Protein AF-A0A562IX13-F1 (afdb_monomer)

Nearest PDB structures (foldseek):
  4z06-assembly2_B  TM=5.145E-01  e=2.008E+00  Caldicellulosiruptor bescii DSM 6725
  8jaz-assembly2_B  TM=4.341E-01  e=2.008E+00  Azotobacter chroococcum NCIMB 8003
  8tne-assembly2_B  TM=2.422E-01  e=1.912E+00  Butyrivibrio proteoclasticus
  8hui-assembly1_B  TM=2.401E-01  e=2.445E+00  Streptomyces peucetius subsp. caesius ATCC 27952
  7xz9-assembly2_B  TM=2.103E-01  e=2.977E+00  Flavobacteriaceae bacterium SA-0082

InterPro domains:
  IPR011050 Pectin lyase fold/virulence factor [SSF51126] (61-221)

Secondary structure (DSSP, 8-state):
--HHHHHHHSS-SS---SEE--EEE-SHHHHHTTTTSEE-S-EEEESSEEEEEEEEES--EEEEESEEEEEEEEEE-TT-TT-SEEEEE-TT-EEEEES-EEESBSEEEEE-SSEEEEES-EE--B-S--TT----EEEEE-SSEEEEES-EEEETT-SSEEEEE--SSS--S-EEEES-EEEEEEEEEEEE-BTTB---SEE-TT-EEEEEEEEEEEEEE--S-GGG----S-EEETTSS-EE---TT---

Radius of gyration: 17.15 Å; Cα contacts (8 Å, |Δi|>4): 853; chains: 1; bounding box: 43×40×45 Å

pLDDT: mean 91.05, std 9.1, range [57.75, 98.88]

Structure (mmCIF, N/CA/C/O backbone):
data_AF-A0A562IX13-F1
#
_entry.id   AF-A0A562IX13-F1
#
loop_
_atom_site.group_PDB
_atom_site.id
_atom_site.type_symbol
_atom_site.label_atom_id
_atom_site.label_alt_id
_atom_site.label_comp_id
_atom_site.label_asym_id
_atom_site.label_entity_id
_atom_site.label_seq_id
_atom_site.pdbx_PDB_ins_code
_atom_site.Cartn_x
_atom_site.Cartn_y
_atom_site.Cartn_z
_atom_site.occupancy
_atom_site.B_iso_or_equiv
_atom_site.auth_seq_id
_atom_site.auth_comp_id
_atom_site.auth_asym_id
_atom_site.auth_atom_id
_atom_site.pdbx_PDB_model_num
ATOM 1 N N . MET A 1 1 ? -0.321 -21.816 -5.194 1.00 68.50 1 MET A N 1
ATOM 2 C CA . MET A 1 1 ? 0.518 -22.069 -4.003 1.00 68.50 1 MET A CA 1
ATOM 3 C C . MET A 1 1 ? 0.990 -20.769 -3.339 1.00 68.50 1 MET A C 1
ATOM 5 O O . MET A 1 1 ? 0.887 -20.696 -2.126 1.00 68.50 1 MET A O 1
ATOM 9 N N . LEU A 1 2 ? 1.429 -19.730 -4.078 1.00 82.19 2 LEU A N 1
ATOM 10 C CA . LEU A 1 2 ? 1.766 -18.418 -3.483 1.00 82.19 2 LEU A CA 1
ATOM 11 C C . LEU A 1 2 ? 0.537 -17.555 -3.141 1.00 82.19 2 LEU A C 1
ATOM 13 O O . LEU A 1 2 ? 0.412 -17.127 -2.003 1.00 82.19 2 LEU A O 1
ATOM 17 N N . ARG A 1 3 ? -0.393 -17.357 -4.090 1.00 85.44 3 ARG A N 1
ATOM 18 C CA . ARG A 1 3 ? -1.657 -16.622 -3.864 1.00 85.44 3 ARG A CA 1
ATOM 19 C C . ARG A 1 3 ? -2.407 -17.110 -2.624 1.00 85.44 3 ARG A C 1
ATOM 21 O O . ARG A 1 3 ? -2.606 -16.356 -1.687 1.00 85.44 3 ARG A O 1
ATOM 28 N N . SER A 1 4 ? -2.646 -18.418 -2.576 1.00 88.56 4 SER A N 1
ATOM 29 C CA . SER A 1 4 ? -3.277 -19.113 -1.450 1.00 88.56 4 SER A CA 1
ATOM 30 C C . SER A 1 4 ? -2.585 -18.893 -0.103 1.00 88.56 4 SER A C 1
ATOM 32 O O . SER A 1 4 ? -3.226 -19.014 0.933 1.00 88.56 4 SER A O 1
ATOM 34 N N . TRP A 1 5 ? -1.274 -18.618 -0.087 1.00 92.31 5 TRP A N 1
ATOM 35 C CA . TRP A 1 5 ? -0.590 -18.272 1.156 1.00 92.31 5 TRP A CA 1
ATOM 36 C C . TRP A 1 5 ? -1.021 -16.885 1.632 1.00 92.31 5 TRP A C 1
ATOM 38 O O . TRP A 1 5 ? -1.361 -16.745 2.800 1.00 92.31 5 TRP A O 1
ATOM 48 N N . PHE A 1 6 ? -1.056 -15.887 0.744 1.00 93.62 6 PHE A N 1
ATOM 49 C CA . PHE A 1 6 ? -1.498 -14.534 1.088 1.00 93.62 6 PHE A CA 1
ATOM 50 C C . PHE A 1 6 ? -2.976 -14.498 1.476 1.00 93.62 6 PHE A C 1
ATOM 52 O O . PHE A 1 6 ? -3.284 -13.936 2.525 1.00 93.62 6 PHE A O 1
ATOM 59 N N . ASP A 1 7 ? -3.837 -15.205 0.736 1.00 89.56 7 ASP A N 1
ATOM 60 C CA . ASP A 1 7 ? -5.260 -15.375 1.074 1.00 89.56 7 ASP A CA 1
ATOM 61 C C . ASP A 1 7 ? -5.452 -15.884 2.519 1.00 89.56 7 ASP A C 1
ATOM 63 O O . ASP A 1 7 ? -6.398 -15.518 3.204 1.00 89.56 7 ASP A O 1
ATOM 67 N N . ALA A 1 8 ? -4.545 -16.744 2.998 1.00 91.75 8 ALA A N 1
ATOM 68 C CA . ALA A 1 8 ? -4.627 -17.354 4.324 1.00 91.75 8 ALA A CA 1
ATOM 69 C C . ALA A 1 8 ? -3.834 -16.617 5.422 1.00 91.75 8 ALA A C 1
ATOM 71 O O . ALA A 1 8 ? -3.937 -16.986 6.590 1.00 91.75 8 ALA A O 1
ATOM 72 N N . ASN A 1 9 ? -2.980 -15.647 5.070 1.00 94.56 9 ASN A N 1
ATOM 73 C CA . ASN A 1 9 ? -2.012 -15.034 5.998 1.00 94.56 9 ASN A CA 1
ATOM 74 C C . ASN A 1 9 ? -2.053 -13.500 6.036 1.00 94.56 9 ASN A C 1
ATOM 76 O O . ASN A 1 9 ? -1.233 -12.895 6.742 1.00 94.56 9 ASN A O 1
ATOM 80 N N . THR A 1 10 ? -2.978 -12.891 5.299 1.00 96.94 10 THR A N 1
ATOM 81 C CA . THR A 1 10 ? -3.299 -11.461 5.338 1.00 96.94 10 THR A CA 1
ATOM 82 C C . THR A 1 10 ? -4.756 -11.269 5.746 1.00 96.94 10 THR A C 1
ATOM 84 O O . THR A 1 10 ? -5.526 -12.227 5.745 1.00 96.94 10 THR A O 1
ATOM 87 N N . GLY A 1 11 ? -5.113 -10.058 6.170 1.00 97.38 11 GLY A N 1
ATOM 88 C CA . GLY A 1 11 ? -6.432 -9.804 6.742 1.00 97.38 11 GLY A CA 1
ATOM 89 C C . GLY A 1 11 ? -6.487 -10.032 8.258 1.00 97.38 11 GLY A C 1
ATOM 90 O O . GLY A 1 11 ? -5.468 -10.336 8.891 1.00 97.38 11 GLY A O 1
ATOM 91 N N . PRO A 1 12 ? -7.668 -9.854 8.873 1.00 97.12 12 PRO A N 1
ATOM 92 C CA . PRO A 1 12 ? -7.868 -10.115 10.294 1.00 97.12 12 PRO A CA 1
ATOM 93 C C . PRO A 1 12 ? -7.580 -11.573 10.652 1.00 97.12 12 PRO A C 1
ATOM 95 O O . PRO A 1 12 ? -8.035 -12.494 9.978 1.00 97.12 12 PRO A O 1
ATOM 98 N N . THR A 1 13 ? -6.860 -11.791 11.753 1.00 95.25 13 THR A N 1
ATOM 99 C CA . THR A 1 13 ? -6.543 -13.142 12.252 1.00 95.25 13 THR A CA 1
ATOM 100 C C . THR A 1 13 ? -7.578 -13.653 13.249 1.00 95.25 13 THR A C 1
ATOM 102 O O . THR A 1 13 ? -7.588 -14.830 13.614 1.00 95.25 13 THR A O 1
ATOM 105 N N . ARG A 1 14 ? -8.461 -12.762 13.704 1.00 92.12 14 ARG A N 1
ATOM 106 C CA . ARG A 1 14 ? -9.563 -13.051 14.619 1.00 92.12 14 ARG A CA 1
ATOM 107 C C . ARG A 1 14 ? -10.898 -12.851 13.921 1.00 92.12 14 ARG A C 1
ATOM 109 O O . ARG A 1 14 ? -11.027 -12.042 13.006 1.00 92.12 14 ARG A O 1
ATOM 116 N N . THR A 1 15 ? -11.915 -13.552 14.412 1.00 92.12 15 THR A N 1
ATOM 117 C CA . THR A 1 15 ? -13.286 -13.381 13.935 1.00 92.12 15 THR A CA 1
ATOM 118 C C . THR A 1 15 ? -13.726 -11.926 14.068 1.00 92.12 15 THR A C 1
ATOM 120 O O . THR A 1 15 ? -13.748 -11.366 15.166 1.00 92.12 15 THR A O 1
ATOM 123 N N . ILE A 1 16 ? -14.137 -11.343 12.946 1.00 96.25 16 ILE A N 1
ATOM 124 C CA . ILE A 1 16 ? -14.802 -10.046 12.907 1.00 96.25 16 ILE A CA 1
ATOM 125 C C . ILE A 1 16 ? -16.283 -10.239 13.240 1.00 96.25 16 ILE A C 1
ATOM 127 O O . ILE A 1 16 ? -16.951 -11.098 12.667 1.00 96.25 16 ILE A O 1
ATOM 131 N N . SER A 1 17 ? -16.811 -9.447 14.173 1.00 95.31 17 SER A N 1
ATOM 132 C CA . SER A 1 17 ? -18.220 -9.498 14.569 1.00 95.31 17 SER A CA 1
ATOM 133 C C . SER A 1 17 ? -18.795 -8.112 14.863 1.00 95.31 17 SER A C 1
ATOM 135 O O . SER A 1 17 ? -18.296 -7.348 15.693 1.00 95.31 17 SER A O 1
ATOM 137 N N . GLY A 1 18 ? -19.918 -7.811 14.215 1.00 96.25 18 GLY A N 1
ATOM 138 C CA . GLY A 1 18 ? -20.601 -6.527 14.330 1.00 96.25 18 GLY A CA 1
ATOM 139 C C . GLY A 1 18 ? -19.952 -5.410 13.511 1.00 96.25 18 GLY A C 1
ATOM 140 O O . GLY A 1 18 ? -18.874 -5.555 12.929 1.00 96.25 18 GLY A O 1
ATOM 141 N N . THR A 1 19 ? -20.645 -4.279 13.479 1.00 97.56 19 THR A N 1
ATOM 142 C CA . THR A 1 19 ? -20.286 -3.099 12.693 1.00 97.56 19 THR A CA 1
ATOM 143 C C . THR A 1 19 ? -20.027 -1.909 13.603 1.00 97.56 19 THR A C 1
ATOM 145 O O . THR A 1 19 ? -20.683 -1.754 14.633 1.00 97.56 19 THR A O 1
ATOM 148 N N . THR A 1 20 ? -19.103 -1.043 13.206 1.00 97.56 20 THR A N 1
ATOM 149 C CA . THR A 1 20 ? -18.891 0.265 13.827 1.00 97.56 20 THR A CA 1
ATOM 150 C C . THR A 1 20 ? -18.710 1.332 12.752 1.00 97.56 20 THR A C 1
ATOM 152 O O . THR A 1 20 ? -18.314 1.037 11.620 1.00 97.56 20 THR A O 1
ATOM 155 N N . GLY A 1 21 ? -19.003 2.580 13.109 1.00 96.44 21 GLY A N 1
ATOM 156 C CA . GLY A 1 21 ? -18.549 3.724 12.327 1.00 96.44 21 GLY A CA 1
ATOM 157 C C . GLY A 1 21 ? -17.036 3.902 12.461 1.00 96.44 21 GLY A C 1
ATOM 158 O O . GLY A 1 21 ? -16.437 3.481 13.455 1.00 96.44 21 GLY A O 1
ATOM 159 N N . GLY A 1 22 ? -16.439 4.514 11.445 1.00 95.88 22 GLY A N 1
ATOM 160 C CA . GLY A 1 22 ? -15.083 5.049 11.475 1.00 95.88 22 GLY A CA 1
ATOM 161 C C . GLY A 1 22 ? -15.039 6.463 12.062 1.00 95.88 22 GLY A C 1
ATOM 162 O O . GLY A 1 22 ? -15.780 6.802 12.984 1.00 95.88 22 GLY A O 1
ATOM 163 N N . GLY A 1 23 ? -14.162 7.303 11.521 1.00 97.56 23 GLY A N 1
ATOM 164 C CA . GLY A 1 23 ? -13.934 8.673 11.962 1.00 97.56 23 GLY A CA 1
ATOM 165 C C . GLY A 1 23 ? -12.477 8.947 12.326 1.00 97.56 23 GLY A C 1
ATOM 166 O O . GLY A 1 23 ? -11.545 8.369 11.766 1.00 97.56 23 GLY A O 1
ATOM 167 N N . LYS A 1 24 ? -12.271 9.886 13.253 1.00 98.50 24 LYS A N 1
ATOM 168 C CA . LYS A 1 24 ? -10.929 10.315 13.662 1.00 98.50 24 LYS A CA 1
ATOM 169 C C . LYS A 1 24 ? -10.360 9.396 14.738 1.00 98.50 24 LYS A C 1
ATOM 171 O O . LYS A 1 24 ? -10.973 9.240 15.789 1.00 98.50 24 LYS A O 1
ATOM 176 N N . ILE A 1 25 ? -9.159 8.883 14.504 1.00 98.62 25 ILE A N 1
ATOM 177 C CA . ILE A 1 25 ? -8.378 8.087 15.451 1.00 98.62 25 ILE A CA 1
ATOM 178 C C . ILE A 1 25 ? -7.230 8.960 15.955 1.00 98.62 25 ILE A C 1
ATOM 180 O O . ILE A 1 25 ? -6.343 9.328 15.187 1.00 98.62 25 ILE A O 1
ATOM 184 N N . ARG A 1 26 ? -7.273 9.337 17.237 1.00 98.31 26 ARG A N 1
ATOM 185 C CA . ARG A 1 26 ? -6.302 10.262 17.856 1.00 98.31 26 ARG A CA 1
ATOM 186 C C . ARG A 1 26 ? -5.533 9.632 19.011 1.00 98.31 26 ARG A C 1
ATOM 188 O O . ARG A 1 26 ? -4.688 10.272 19.630 1.00 98.31 26 ARG A O 1
ATOM 195 N N . SER A 1 27 ? -5.834 8.380 19.330 1.00 98.62 27 SER A N 1
ATOM 196 C CA . SER A 1 27 ? -5.241 7.647 20.439 1.00 98.62 27 SER A CA 1
ATOM 197 C C . SER A 1 27 ? -5.298 6.143 20.188 1.00 98.62 27 SER A C 1
ATOM 199 O O . SER A 1 27 ? -6.086 5.672 19.365 1.00 98.62 27 SER A O 1
ATOM 201 N N . GLN A 1 28 ? -4.513 5.373 20.947 1.00 98.75 28 GLN A N 1
ATOM 202 C CA . GLN A 1 28 ? -4.622 3.912 20.935 1.00 98.75 28 GLN A CA 1
ATOM 203 C C . GLN A 1 28 ? -6.023 3.445 21.357 1.00 98.75 28 GLN A C 1
ATOM 205 O O . GLN A 1 28 ? -6.555 2.518 20.764 1.00 98.75 28 GLN A O 1
ATOM 210 N N . ALA A 1 29 ? -6.661 4.130 22.311 1.00 98.56 29 ALA A N 1
ATOM 211 C CA . ALA A 1 29 ? -8.009 3.778 22.753 1.00 98.56 29 ALA A CA 1
ATOM 212 C C . ALA A 1 29 ? -9.059 3.927 21.639 1.00 98.56 29 ALA A C 1
ATOM 214 O O . ALA A 1 29 ? -10.023 3.168 21.610 1.00 98.56 29 ALA A O 1
ATOM 215 N N . ASP A 1 30 ? -8.890 4.883 20.720 1.00 98.44 30 ASP A N 1
ATOM 216 C CA . ASP A 1 30 ? -9.760 4.997 19.544 1.00 98.44 30 ASP A CA 1
ATOM 217 C C . ASP A 1 30 ? -9.518 3.837 18.571 1.00 98.44 30 ASP A C 1
ATOM 219 O O . ASP A 1 30 ? -10.476 3.253 18.067 1.00 98.44 30 ASP A O 1
ATOM 223 N N . ALA A 1 31 ? -8.251 3.472 18.351 1.00 98.50 31 ALA A N 1
ATOM 224 C CA . ALA A 1 31 ? -7.869 2.353 17.494 1.00 98.50 31 ALA A CA 1
ATOM 225 C C . ALA A 1 31 ? -8.388 1.007 18.031 1.00 98.50 31 ALA A C 1
ATOM 227 O O . ALA A 1 31 ? -8.938 0.207 17.275 1.00 98.50 31 ALA A O 1
ATOM 228 N N . ASP A 1 32 ? -8.293 0.782 19.344 1.00 98.25 32 ASP A N 1
ATOM 229 C CA . ASP A 1 32 ? -8.724 -0.456 20.000 1.00 98.25 32 ASP A CA 1
ATOM 230 C C . ASP A 1 32 ? -10.236 -0.701 19.871 1.00 98.25 32 ASP A C 1
ATOM 232 O O . ASP A 1 32 ? -10.676 -1.850 19.870 1.00 98.25 32 ASP A O 1
ATOM 236 N N . ARG A 1 33 ? -11.048 0.355 19.710 1.00 97.38 33 ARG A N 1
ATOM 237 C CA . ARG A 1 33 ? -12.500 0.219 19.480 1.00 97.38 33 ARG A CA 1
ATOM 238 C C . ARG A 1 33 ? -12.840 -0.377 18.113 1.00 97.38 33 ARG A C 1
ATOM 240 O O . ARG A 1 33 ? -13.944 -0.894 17.951 1.00 97.38 33 ARG A O 1
ATOM 247 N N . LEU A 1 34 ? -11.930 -0.291 17.142 1.00 98.31 34 LEU A N 1
ATOM 248 C CA . LEU A 1 34 ? -12.126 -0.851 15.802 1.00 98.31 34 LEU A CA 1
ATOM 249 C C . LEU A 1 34 ? -11.861 -2.359 15.773 1.00 98.31 34 LEU A C 1
ATOM 251 O O . LEU A 1 34 ? -12.435 -3.067 14.947 1.00 98.31 34 LEU A O 1
ATOM 255 N N . ALA A 1 35 ? -11.006 -2.856 16.670 1.00 97.69 35 ALA A N 1
ATOM 256 C CA . ALA A 1 35 ? -10.574 -4.245 16.675 1.00 97.69 35 ALA A CA 1
ATOM 257 C C . ALA A 1 35 ? -11.765 -5.214 16.802 1.00 97.69 35 ALA A C 1
ATOM 259 O O . ALA A 1 35 ? -12.657 -5.067 17.640 1.00 97.69 35 ALA A O 1
ATOM 260 N N . GLY A 1 36 ? -11.771 -6.236 15.951 1.00 98.00 36 GLY A N 1
ATOM 261 C CA . GLY A 1 36 ? -12.825 -7.236 15.843 1.00 98.00 36 GLY A CA 1
ATOM 262 C C . GLY A 1 36 ? -14.095 -6.747 15.143 1.00 98.00 36 GLY A C 1
ATOM 263 O O . GLY A 1 36 ? -15.104 -7.449 15.213 1.00 98.00 36 GLY A O 1
ATOM 264 N N . LYS A 1 37 ? -14.096 -5.569 14.499 1.00 98.44 37 LYS A N 1
ATOM 265 C CA . LYS A 1 37 ? -15.282 -4.973 13.856 1.00 98.44 37 LYS A CA 1
ATOM 266 C C . LYS A 1 37 ? -15.137 -4.817 12.346 1.00 98.44 37 LYS A C 1
ATOM 268 O O . LYS A 1 37 ? -14.039 -4.780 11.798 1.00 98.44 37 LYS A O 1
ATOM 273 N N . THR A 1 38 ? -16.286 -4.715 11.679 1.00 98.56 38 THR A N 1
ATOM 274 C CA . THR A 1 38 ? -16.364 -4.140 10.332 1.00 98.56 38 THR A CA 1
ATOM 275 C C . THR A 1 38 ? -16.573 -2.633 10.466 1.00 98.56 38 THR A C 1
ATOM 277 O O . THR A 1 38 ? -17.569 -2.192 11.043 1.00 98.56 38 THR A O 1
ATOM 280 N N . VAL A 1 39 ? -15.629 -1.850 9.961 1.00 98.50 39 VAL A N 1
ATOM 281 C CA . VAL A 1 39 ? -15.661 -0.388 9.917 1.00 98.50 39 VAL A CA 1
ATOM 282 C C . VAL A 1 39 ? -16.224 0.030 8.561 1.00 98.50 39 VAL A C 1
ATOM 284 O O . VAL A 1 39 ? -15.727 -0.407 7.527 1.00 98.50 39 VAL A O 1
ATOM 287 N N . THR A 1 40 ? -17.283 0.837 8.570 1.00 96.81 40 THR A N 1
ATOM 288 C CA . THR A 1 40 ? -18.125 1.118 7.380 1.00 96.81 40 THR A CA 1
ATOM 289 C C . THR A 1 40 ? -18.097 2.580 6.940 1.00 96.81 40 THR A C 1
ATOM 291 O O . THR A 1 40 ? -18.898 3.006 6.115 1.00 96.81 40 THR A O 1
ATOM 294 N N . SER A 1 41 ? -17.199 3.378 7.516 1.00 97.12 41 SER A N 1
ATOM 295 C CA . SER A 1 41 ? -16.975 4.760 7.105 1.00 97.12 41 SER A CA 1
ATOM 296 C C . SER A 1 41 ? -15.502 5.119 7.245 1.00 97.12 41 SER A C 1
ATOM 298 O O . SER A 1 41 ? -14.766 4.465 7.986 1.00 97.12 41 SER A O 1
ATOM 300 N N . ASP A 1 42 ? -15.099 6.187 6.567 1.00 97.94 42 ASP A N 1
ATOM 301 C CA . ASP A 1 42 ? -13.707 6.619 6.459 1.00 97.94 42 ASP A CA 1
ATOM 302 C C . ASP A 1 42 ? -12.988 6.774 7.800 1.00 97.94 42 ASP A C 1
ATOM 304 O O . ASP A 1 42 ? -13.567 7.204 8.804 1.00 97.94 42 ASP A O 1
ATOM 308 N N . LEU A 1 43 ? -11.691 6.473 7.788 1.00 98.56 43 LEU A N 1
ATOM 309 C CA . LEU A 1 43 ? -10.785 6.647 8.916 1.00 98.56 43 LEU A CA 1
ATOM 310 C C . LEU A 1 43 ? -9.755 7.735 8.612 1.00 98.56 43 LEU A C 1
ATOM 312 O O . LEU A 1 43 ? -9.094 7.712 7.576 1.00 98.56 43 LEU A O 1
ATOM 316 N N . SER A 1 44 ? -9.575 8.654 9.559 1.00 98.44 44 SER A N 1
ATOM 317 C CA . SER A 1 44 ? -8.494 9.644 9.556 1.00 98.44 44 SER A CA 1
ATOM 318 C C . SER A 1 44 ? -7.676 9.479 10.831 1.00 98.44 44 SER A C 1
ATOM 320 O O . SER A 1 44 ? -8.221 9.557 11.932 1.00 98.44 44 SER A O 1
ATOM 322 N N . VAL A 1 45 ? -6.382 9.206 10.692 1.00 98.69 45 VAL A N 1
ATOM 323 C CA . VAL A 1 45 ? -5.519 8.780 11.799 1.00 98.69 45 VAL A CA 1
ATOM 324 C C . VAL A 1 45 ? -4.410 9.794 12.016 1.00 98.69 45 VAL A C 1
ATOM 326 O O . VAL A 1 45 ? -3.662 10.115 11.095 1.00 98.69 45 VAL A O 1
ATOM 329 N N . ASP A 1 46 ? -4.304 10.272 13.249 1.00 98.25 46 ASP A N 1
ATOM 330 C CA . ASP A 1 46 ? -3.270 11.203 13.690 1.00 98.25 46 ASP A CA 1
ATOM 331 C C . ASP A 1 46 ? -2.874 10.844 15.127 1.00 98.25 46 ASP A C 1
ATOM 333 O O . ASP A 1 46 ? -3.365 11.411 16.107 1.00 98.25 46 ASP A O 1
ATOM 337 N N . CYS A 1 47 ? -2.069 9.786 15.254 1.00 98.38 47 CYS A N 1
ATOM 338 C CA . CYS A 1 47 ? -1.581 9.281 16.533 1.00 98.38 47 CYS A CA 1
ATOM 339 C C . CYS A 1 47 ? -0.293 8.468 16.397 1.00 98.38 47 CYS A C 1
ATOM 341 O O . CYS A 1 47 ? 0.120 8.071 15.310 1.00 98.38 47 CYS A O 1
ATOM 343 N N . THR A 1 48 ? 0.342 8.196 17.539 1.00 98.62 48 THR A N 1
ATOM 344 C CA . THR A 1 48 ? 1.237 7.040 17.659 1.00 98.62 48 THR A CA 1
ATOM 345 C C . THR A 1 48 ? 0.428 5.873 18.201 1.00 98.62 48 THR A C 1
ATOM 347 O O . THR A 1 48 ? -0.007 5.918 19.352 1.00 98.62 48 THR A O 1
ATOM 350 N N . CYS A 1 49 ? 0.140 4.889 17.355 1.00 98.75 49 CYS A N 1
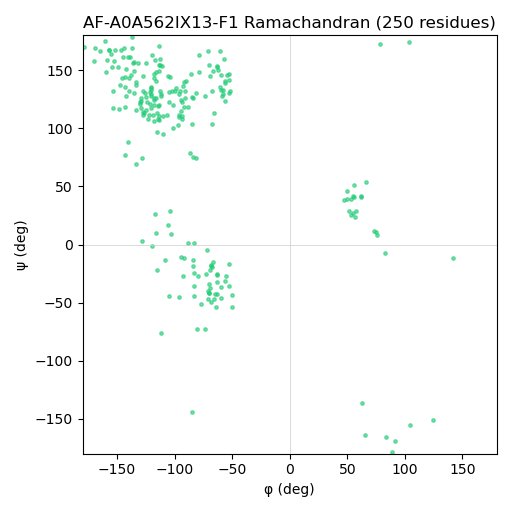ATOM 351 C CA . CYS A 1 49 ? -0.887 3.886 17.627 1.00 98.75 49 CYS A CA 1
ATOM 352 C C . CYS A 1 49 ? -0.763 2.671 16.697 1.00 98.75 49 CYS A C 1
ATOM 354 O O . CYS A 1 49 ? -0.067 2.702 15.682 1.00 98.75 49 CYS A O 1
ATOM 356 N N . VAL A 1 50 ? -1.464 1.602 17.058 1.00 98.81 50 VAL A N 1
ATOM 357 C CA . VAL A 1 50 ? -1.585 0.366 16.291 1.00 98.81 50 VAL A CA 1
ATOM 358 C C . VAL A 1 50 ? -3.031 0.208 15.837 1.00 98.81 50 VAL A C 1
ATOM 360 O O . VAL A 1 50 ? -3.930 0.090 16.670 1.00 98.81 50 VAL A O 1
ATOM 363 N N . LEU A 1 51 ? -3.241 0.161 14.525 1.00 98.81 51 LEU A N 1
ATOM 364 C CA . LEU A 1 51 ? -4.487 -0.249 13.887 1.00 98.81 51 LEU A CA 1
ATOM 365 C C . LEU A 1 51 ? -4.408 -1.750 13.618 1.00 98.81 51 LEU A C 1
ATOM 367 O O . LEU A 1 51 ? -3.525 -2.192 12.883 1.00 98.81 51 LEU A O 1
ATOM 371 N N . GLN A 1 52 ? -5.305 -2.541 14.210 1.00 98.56 52 GLN A N 1
ATOM 372 C CA . GLN A 1 52 ? -5.238 -3.994 14.055 1.00 98.56 52 GLN A CA 1
ATOM 373 C C . GLN A 1 52 ? -6.583 -4.709 14.112 1.00 98.56 52 GLN A C 1
ATOM 375 O O . GLN A 1 52 ? -7.495 -4.278 14.817 1.00 98.56 52 GLN A O 1
ATOM 380 N N . GLU A 1 53 ? -6.642 -5.862 13.442 1.00 97.94 53 GLU A N 1
ATOM 381 C CA . GL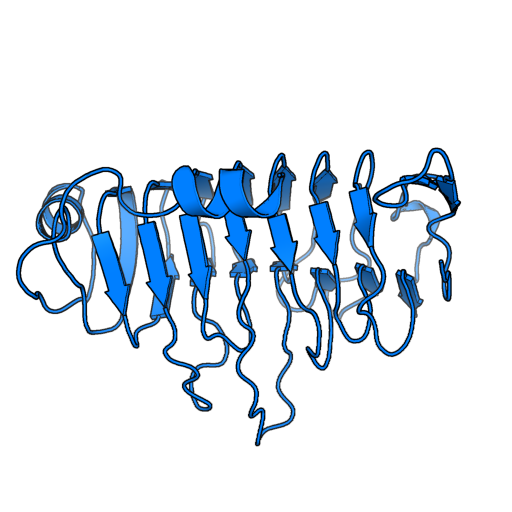U A 1 53 ? -7.711 -6.860 13.570 1.00 97.94 53 GLU A CA 1
ATOM 382 C C . GLU A 1 53 ? -9.103 -6.350 13.176 1.00 97.94 53 GLU A C 1
ATOM 384 O O . GLU A 1 53 ? -10.082 -6.643 13.857 1.00 97.94 53 GLU A O 1
ATOM 389 N N . PHE A 1 54 ? -9.229 -5.583 12.094 1.00 98.62 54 PHE A N 1
ATOM 390 C CA . PHE A 1 54 ? -10.535 -5.128 11.608 1.00 98.62 54 PHE A CA 1
ATOM 391 C C . PHE A 1 54 ? -10.638 -5.161 10.085 1.00 98.62 54 PHE A C 1
ATOM 393 O O . PHE A 1 54 ? -9.634 -5.206 9.375 1.00 98.62 54 PHE A O 1
ATOM 400 N N . ALA A 1 55 ? -11.874 -5.141 9.591 1.00 98.56 55 ALA A N 1
ATOM 401 C CA . ALA A 1 55 ? -12.162 -4.976 8.173 1.00 98.56 55 ALA A CA 1
ATOM 402 C C . ALA A 1 55 ? -12.676 -3.555 7.925 1.00 98.56 55 ALA A C 1
ATOM 404 O O . ALA A 1 55 ? -13.667 -3.156 8.532 1.00 98.56 55 ALA A O 1
ATOM 405 N N . LEU A 1 56 ? -12.018 -2.794 7.057 1.00 98.56 56 LEU A N 1
ATOM 406 C CA . LEU A 1 56 ? -12.505 -1.524 6.531 1.00 98.56 56 LEU A CA 1
ATOM 407 C C . LEU A 1 56 ? -13.198 -1.802 5.202 1.00 98.56 56 LEU A C 1
ATOM 409 O O . LEU A 1 56 ? -12.557 -2.265 4.263 1.00 98.56 56 LEU A O 1
ATOM 413 N N . VAL A 1 57 ? -14.504 -1.573 5.132 1.00 97.81 57 VAL A N 1
ATOM 414 C CA . VAL A 1 57 ? -15.314 -1.966 3.976 1.00 97.81 57 VAL A CA 1
ATOM 415 C C . VAL A 1 57 ? -16.072 -0.764 3.450 1.00 97.81 57 VAL A C 1
ATOM 417 O O . VAL A 1 57 ? -16.747 -0.081 4.218 1.00 97.81 57 VAL A O 1
ATOM 420 N N . HIS A 1 58 ? -15.980 -0.549 2.137 1.00 96.38 58 HIS A N 1
ATOM 421 C CA . HIS A 1 58 ? -16.574 0.587 1.430 1.00 96.38 58 HIS A CA 1
ATOM 422 C C . HIS A 1 58 ? -16.169 1.935 2.053 1.00 96.38 58 HIS A C 1
ATOM 424 O O . HIS A 1 58 ? -16.976 2.847 2.199 1.00 96.38 58 HIS A O 1
ATOM 430 N N . ALA A 1 59 ? -14.909 2.035 2.473 1.00 96.25 59 ALA A N 1
ATOM 431 C CA . ALA A 1 59 ? -14.359 3.197 3.158 1.00 96.25 59 ALA A CA 1
ATOM 432 C C . ALA A 1 59 ? -12.848 3.312 2.913 1.00 96.25 59 ALA A C 1
ATOM 434 O O . ALA A 1 59 ? -12.181 2.318 2.620 1.00 96.25 59 ALA A O 1
ATOM 435 N N . GLN A 1 60 ? -12.308 4.519 3.077 1.00 96.56 60 GLN A N 1
ATOM 436 C CA . GLN A 1 60 ? -10.879 4.810 2.899 1.00 96.56 60 GLN A CA 1
ATOM 437 C C . GLN A 1 60 ? -10.153 5.026 4.234 1.00 96.56 60 GLN A C 1
ATOM 439 O O . GLN A 1 60 ? -10.692 5.599 5.186 1.00 96.56 60 GLN A O 1
ATOM 444 N N . LEU A 1 61 ? -8.892 4.595 4.291 1.00 98.50 61 LEU A N 1
ATOM 445 C CA . LEU A 1 61 ? -7.969 4.852 5.394 1.00 98.50 61 LEU A CA 1
ATOM 446 C C . LEU A 1 61 ? -7.005 5.974 5.013 1.00 98.50 61 LEU A C 1
ATOM 448 O O . LEU A 1 61 ? -6.221 5.833 4.076 1.00 98.50 61 LEU A O 1
ATOM 452 N N . THR A 1 62 ? -7.010 7.063 5.781 1.00 98.50 62 THR A N 1
ATOM 453 C CA . THR A 1 62 ? -6.032 8.146 5.645 1.00 98.50 62 THR A CA 1
ATOM 454 C C . THR A 1 62 ? -5.205 8.304 6.918 1.00 98.50 62 THR A C 1
ATOM 456 O O . THR A 1 62 ? -5.743 8.597 7.984 1.00 98.50 62 THR A O 1
ATOM 459 N N . ILE A 1 63 ? -3.886 8.145 6.808 1.00 98.62 63 ILE A N 1
ATOM 460 C CA . ILE A 1 63 ? -2.931 8.482 7.870 1.00 98.62 63 ILE A CA 1
ATOM 461 C C . ILE A 1 63 ? -2.429 9.907 7.628 1.00 98.62 63 ILE A C 1
ATOM 463 O O . ILE A 1 63 ? -1.714 10.160 6.657 1.00 98.62 63 ILE A O 1
ATOM 467 N N . GLU A 1 64 ? -2.826 10.834 8.495 1.00 97.38 64 GLU A N 1
ATOM 468 C CA . GLU A 1 64 ? -2.503 12.263 8.399 1.00 97.38 64 GLU A CA 1
ATOM 469 C C . GLU A 1 64 ? -1.228 12.623 9.180 1.00 97.38 64 GLU A C 1
ATOM 471 O O . GLU A 1 64 ? -0.534 13.581 8.834 1.00 97.38 64 GLU A O 1
ATOM 476 N N . GLY A 1 65 ? -0.901 11.856 10.226 1.00 95.31 65 GLY A N 1
ATOM 477 C CA . GLY A 1 65 ? 0.211 12.159 11.124 1.00 95.31 65 GLY A CA 1
ATOM 478 C C . GLY A 1 65 ? 0.570 11.028 12.090 1.00 95.31 65 GLY A C 1
ATOM 479 O O . GLY A 1 65 ? -0.146 10.036 12.227 1.00 95.31 65 GLY A O 1
ATOM 480 N N . GLY A 1 66 ? 1.718 11.186 12.755 1.00 97.38 66 GLY A N 1
ATOM 481 C CA . GLY A 1 66 ? 2.205 10.274 13.793 1.00 97.38 66 GLY A CA 1
ATOM 482 C C . GLY A 1 66 ? 2.961 9.040 13.284 1.00 97.38 66 GLY A C 1
ATOM 483 O O . GLY A 1 66 ? 3.416 8.993 12.138 1.00 97.38 66 GLY A O 1
ATOM 484 N N . ARG A 1 67 ? 3.144 8.057 14.176 1.00 98.62 67 ARG A N 1
ATOM 485 C CA . ARG A 1 67 ? 3.785 6.767 13.883 1.00 98.62 67 ARG A CA 1
ATOM 486 C C . ARG A 1 67 ? 2.761 5.643 14.027 1.00 98.62 67 ARG A C 1
ATOM 488 O O . ARG A 1 67 ? 2.372 5.315 15.146 1.00 98.62 67 ARG A O 1
ATOM 495 N N . VAL A 1 68 ? 2.341 5.057 12.911 1.00 98.88 68 VAL A N 1
ATOM 496 C CA . VAL A 1 68 ? 1.219 4.110 12.874 1.00 98.88 68 VAL A CA 1
ATOM 497 C C . VAL A 1 68 ? 1.686 2.736 12.401 1.00 98.88 68 VAL A C 1
ATOM 499 O O . VAL A 1 68 ? 2.248 2.616 11.315 1.00 98.88 68 VAL A O 1
ATOM 502 N N . ASP A 1 69 ? 1.430 1.709 13.210 1.00 98.88 69 ASP A N 1
ATOM 503 C CA . ASP A 1 69 ? 1.532 0.300 12.804 1.00 98.88 69 ASP A CA 1
ATOM 504 C C . ASP A 1 69 ? 0.145 -0.169 12.346 1.00 98.88 69 ASP A C 1
ATOM 506 O O . ASP A 1 69 ? -0.832 -0.056 13.088 1.00 98.88 69 ASP A O 1
ATOM 510 N N . VAL A 1 70 ? 0.042 -0.647 11.110 1.00 98.88 70 VAL A N 1
ATOM 511 C CA . VAL A 1 70 ? -1.193 -1.144 10.502 1.00 98.88 70 VAL A CA 1
ATOM 512 C C . VAL A 1 70 ? -1.028 -2.629 10.230 1.00 98.88 70 VAL A C 1
ATOM 514 O O . VAL A 1 70 ? -0.229 -3.015 9.373 1.00 98.88 70 VAL A O 1
ATOM 517 N N . ARG A 1 71 ? -1.786 -3.479 10.930 1.00 98.62 71 ARG A N 1
ATOM 518 C CA . ARG A 1 71 ? -1.569 -4.926 10.834 1.00 98.62 71 ARG A CA 1
ATOM 519 C C . ARG A 1 71 ? -2.792 -5.813 10.941 1.00 98.62 71 ARG A C 1
ATOM 521 O O . ARG A 1 71 ? -3.659 -5.572 11.770 1.00 98.62 71 ARG A O 1
ATOM 528 N N . ASN A 1 72 ? -2.809 -6.905 10.181 1.00 98.56 72 ASN A N 1
ATOM 529 C CA . ASN A 1 72 ? -3.919 -7.866 10.172 1.00 98.56 72 ASN A CA 1
ATOM 530 C C . ASN A 1 72 ? -5.260 -7.172 9.854 1.00 98.56 72 ASN A C 1
ATOM 532 O O . ASN A 1 72 ? -6.229 -7.266 10.612 1.00 98.56 72 ASN A O 1
ATOM 536 N N . LEU A 1 73 ? -5.285 -6.394 8.771 1.00 98.12 73 LEU A N 1
ATOM 537 C CA . LEU A 1 73 ? -6.468 -5.669 8.296 1.00 98.12 73 LEU A CA 1
ATOM 538 C C . LEU A 1 73 ? -6.895 -6.191 6.931 1.00 98.12 73 LEU A C 1
ATOM 540 O O . LEU A 1 73 ? -6.049 -6.547 6.113 1.00 98.12 73 LEU A O 1
ATOM 544 N N . LEU A 1 74 ? -8.199 -6.134 6.679 1.00 98.44 74 LEU A N 1
ATOM 545 C CA . LEU A 1 74 ? -8.766 -6.155 5.334 1.00 98.44 74 LEU A CA 1
ATOM 546 C C . LEU A 1 74 ? -9.225 -4.736 4.996 1.00 98.44 74 LEU A C 1
ATOM 548 O O . LEU A 1 74 ? -9.929 -4.123 5.795 1.00 98.44 74 LEU A O 1
ATOM 552 N N . ILE A 1 75 ? -8.861 -4.233 3.823 1.00 98.50 75 ILE A N 1
ATOM 553 C CA . ILE A 1 75 ? -9.399 -3.003 3.245 1.00 98.50 75 ILE A CA 1
ATOM 554 C C . ILE A 1 75 ? -10.072 -3.378 1.925 1.00 98.50 75 ILE A C 1
ATOM 556 O O . ILE A 1 75 ? -9.401 -3.772 0.979 1.00 98.50 75 ILE A O 1
ATOM 560 N N . ASP A 1 76 ? -11.394 -3.272 1.864 1.00 97.88 76 ASP A N 1
ATOM 561 C CA . ASP A 1 76 ? -12.194 -3.583 0.680 1.00 97.88 76 ASP A CA 1
ATOM 562 C C . ASP A 1 76 ? -12.919 -2.319 0.211 1.00 97.88 76 ASP A C 1
ATOM 564 O O . ASP A 1 76 ? -13.886 -1.875 0.835 1.00 97.88 76 ASP A O 1
ATOM 568 N N . GLY A 1 77 ? -12.457 -1.738 -0.896 1.00 95.69 77 GLY A N 1
ATOM 569 C CA . GLY A 1 77 ? -13.054 -0.548 -1.503 1.00 95.69 77 GLY A CA 1
ATOM 570 C C . GLY A 1 77 ? -14.398 -0.806 -2.188 1.00 95.69 77 GLY A C 1
ATOM 571 O O . GLY A 1 77 ? -15.036 0.143 -2.636 1.00 95.69 77 GLY A O 1
ATOM 572 N N . LYS A 1 78 ? -14.853 -2.066 -2.270 1.00 95.50 78 LYS A N 1
ATOM 573 C CA . LYS A 1 78 ? -16.120 -2.475 -2.899 1.00 95.50 78 LYS A CA 1
ATOM 574 C C . LYS A 1 78 ? -16.288 -2.025 -4.352 1.00 95.50 78 LYS A C 1
ATOM 576 O O . LYS A 1 78 ? -17.414 -1.920 -4.832 1.00 95.50 78 LYS A O 1
ATOM 581 N N . ASN A 1 79 ? -15.179 -1.841 -5.068 1.00 92.69 79 ASN A N 1
ATOM 582 C CA . ASN A 1 79 ? -15.149 -1.328 -6.437 1.00 92.69 79 ASN A CA 1
ATOM 583 C C . ASN A 1 79 ? -15.802 0.056 -6.568 1.00 92.69 79 ASN A C 1
ATOM 585 O O . ASN A 1 79 ? -16.352 0.377 -7.621 1.00 92.69 79 ASN A O 1
ATOM 589 N N . ASP A 1 80 ? -15.778 0.865 -5.506 1.00 89.69 80 ASP A N 1
ATOM 590 C CA . ASP A 1 80 ? -16.330 2.213 -5.555 1.00 89.69 80 ASP A CA 1
ATOM 591 C C . ASP A 1 80 ? -15.517 3.085 -6.525 1.00 89.69 80 ASP A C 1
ATOM 593 O O . ASP A 1 80 ? -14.348 3.405 -6.293 1.00 89.69 80 ASP A O 1
ATOM 597 N N . THR A 1 81 ? -16.156 3.483 -7.625 1.00 84.69 81 THR A N 1
ATOM 598 C CA . THR A 1 81 ? -15.549 4.289 -8.689 1.00 84.69 81 THR A CA 1
ATOM 599 C C . THR A 1 81 ? -15.204 5.711 -8.254 1.00 84.69 81 THR A C 1
ATOM 601 O O . THR A 1 81 ? -14.410 6.382 -8.913 1.00 84.69 81 THR A O 1
ATOM 604 N N . GLU A 1 82 ? -15.803 6.192 -7.166 1.00 83.94 82 GLU A N 1
ATOM 605 C CA . GLU A 1 82 ? -15.528 7.507 -6.591 1.00 83.94 82 GLU A CA 1
ATOM 606 C C . GLU A 1 82 ? -14.309 7.483 -5.660 1.00 83.94 82 GLU A C 1
ATOM 608 O O . GLU A 1 82 ? -13.704 8.528 -5.397 1.00 83.94 82 GLU A O 1
ATOM 613 N N . MET A 1 83 ? -13.903 6.297 -5.195 1.00 85.38 83 MET A N 1
ATOM 614 C CA . MET A 1 83 ? -12.754 6.133 -4.317 1.00 85.38 83 MET A CA 1
ATOM 615 C C . MET A 1 83 ? -11.465 6.050 -5.135 1.00 85.38 83 MET A C 1
ATOM 617 O O . MET A 1 83 ? -11.143 5.034 -5.752 1.00 85.38 83 MET A O 1
ATOM 621 N N . VAL A 1 84 ? -10.707 7.151 -5.131 1.00 78.19 84 VAL A N 1
ATOM 622 C CA . VAL A 1 84 ? -9.434 7.238 -5.863 1.00 78.19 84 VAL A CA 1
ATOM 623 C C . VAL A 1 84 ? -8.400 6.283 -5.263 1.00 78.19 84 VAL A C 1
ATOM 625 O O . VAL A 1 84 ? -7.779 5.535 -6.004 1.00 78.19 84 VAL A O 1
ATOM 628 N N . GLY A 1 85 ? -8.244 6.258 -3.932 1.00 83.88 85 GLY A N 1
ATOM 629 C CA . GLY A 1 85 ? -7.362 5.300 -3.263 1.00 83.88 85 GLY A CA 1
ATOM 630 C C . GLY A 1 85 ? -7.858 4.886 -1.884 1.00 83.88 85 GLY A C 1
ATOM 631 O O . GLY A 1 85 ? -8.293 5.731 -1.105 1.00 83.88 85 GLY A O 1
ATOM 632 N N . VAL A 1 86 ? -7.764 3.591 -1.585 1.00 94.88 86 VAL A N 1
ATOM 633 C CA . VAL A 1 86 ? -8.331 2.994 -0.361 1.00 94.88 86 VAL A CA 1
ATOM 634 C C . VAL A 1 86 ? -7.421 3.147 0.863 1.00 94.88 86 VAL A C 1
ATOM 636 O O . VAL A 1 86 ? -7.903 3.187 1.993 1.00 94.88 86 VAL A O 1
ATOM 639 N N . PHE A 1 87 ? -6.108 3.297 0.654 1.00 98.19 87 PHE A N 1
ATOM 640 C CA . PHE A 1 87 ? -5.133 3.617 1.696 1.00 98.19 87 PHE A CA 1
ATOM 641 C C . PHE A 1 87 ? -4.276 4.798 1.242 1.00 98.19 87 PHE A C 1
ATOM 643 O O . PHE A 1 87 ? -3.499 4.698 0.295 1.00 98.19 87 PHE A O 1
ATOM 650 N N . THR A 1 88 ? -4.346 5.916 1.963 1.00 98.06 88 THR A N 1
ATOM 651 C CA . THR A 1 88 ? -3.434 7.047 1.772 1.00 98.06 88 THR A CA 1
ATOM 652 C C . THR A 1 88 ? -2.639 7.372 3.042 1.00 98.06 88 THR A C 1
ATOM 654 O O . THR A 1 88 ? -3.200 7.471 4.126 1.00 98.06 88 THR A O 1
ATOM 657 N N . ALA A 1 89 ? -1.328 7.591 2.924 1.00 98.12 89 ALA A N 1
ATOM 658 C CA . ALA A 1 89 ? -0.483 8.093 4.015 1.00 98.12 89 ALA A CA 1
ATOM 659 C C . ALA A 1 89 ? 0.169 9.413 3.600 1.00 98.12 89 ALA A C 1
ATOM 661 O O . ALA A 1 89 ? 0.700 9.495 2.490 1.00 98.12 89 ALA A O 1
ATOM 662 N N . ARG A 1 90 ? 0.131 10.445 4.455 1.00 96.19 90 ARG A N 1
ATOM 663 C CA . ARG A 1 90 ? 0.519 11.819 4.093 1.00 96.19 90 ARG A CA 1
ATOM 664 C C . ARG A 1 90 ? 1.370 12.530 5.139 1.00 96.19 90 ARG A C 1
ATOM 666 O O . ARG A 1 90 ? 1.530 12.095 6.272 1.00 96.19 90 ARG A O 1
ATOM 673 N N . GLY A 1 91 ? 1.915 13.671 4.719 1.00 92.69 91 GLY A N 1
ATOM 674 C CA . GLY A 1 91 ? 2.575 14.615 5.610 1.00 92.69 91 GLY A CA 1
ATOM 675 C C . GLY A 1 91 ? 3.805 14.018 6.285 1.00 92.69 91 GLY A C 1
ATOM 676 O O . GLY A 1 91 ? 4.628 13.359 5.651 1.00 92.69 91 GLY A O 1
ATOM 677 N N . SER A 1 92 ? 3.941 14.273 7.583 1.00 95.06 92 SER A N 1
ATOM 678 C CA . SER A 1 92 ? 5.096 13.840 8.364 1.00 95.06 92 SER A CA 1
ATOM 679 C C . SER A 1 92 ? 5.001 12.395 8.867 1.00 95.06 92 SER A C 1
ATOM 681 O O . SER A 1 92 ? 5.935 11.953 9.541 1.00 95.06 92 SER A O 1
ATOM 683 N N . SER A 1 93 ? 3.932 11.653 8.549 1.00 97.88 93 SER A N 1
ATOM 684 C CA . SER A 1 93 ? 3.674 10.347 9.159 1.00 97.88 93 SER A CA 1
ATOM 685 C C . SER A 1 93 ? 4.745 9.296 8.841 1.00 97.88 93 SER A C 1
ATOM 687 O O . SER A 1 93 ? 5.400 9.315 7.795 1.00 97.88 93 SER A O 1
ATOM 689 N N . GLN A 1 94 ? 4.894 8.341 9.753 1.00 98.56 94 GLN A N 1
ATOM 690 C CA . GLN A 1 94 ? 5.708 7.140 9.586 1.00 98.56 94 GLN A CA 1
ATOM 691 C C . GLN A 1 94 ? 4.798 5.925 9.731 1.00 98.56 94 GLN A C 1
ATOM 693 O O . GLN A 1 94 ? 4.196 5.732 10.785 1.00 98.56 94 GLN A O 1
ATOM 698 N N . VAL A 1 95 ? 4.672 5.133 8.672 1.00 98.81 95 VAL A N 1
ATOM 699 C CA . VAL A 1 95 ? 3.711 4.028 8.618 1.00 98.81 95 VAL A CA 1
ATOM 700 C C . VAL A 1 95 ? 4.445 2.716 8.397 1.00 98.81 95 VAL A C 1
ATOM 702 O O . VAL A 1 95 ? 5.227 2.607 7.454 1.00 98.81 95 VAL A O 1
ATOM 705 N N . GLU A 1 96 ? 4.172 1.737 9.252 1.00 98.81 96 GLU A N 1
ATOM 706 C CA . GLU A 1 96 ? 4.606 0.348 9.103 1.00 98.81 96 GLU A CA 1
ATOM 707 C C . GLU A 1 96 ? 3.363 -0.513 8.838 1.00 98.81 96 GLU A C 1
ATOM 709 O O . GLU A 1 96 ? 2.363 -0.393 9.538 1.00 98.81 96 GLU A O 1
ATOM 714 N N . ILE A 1 97 ? 3.396 -1.346 7.797 1.00 98.81 97 ILE A N 1
ATOM 715 C CA . ILE A 1 97 ? 2.258 -2.154 7.345 1.00 98.81 97 ILE A CA 1
ATOM 716 C C . ILE A 1 97 ? 2.649 -3.631 7.394 1.00 98.8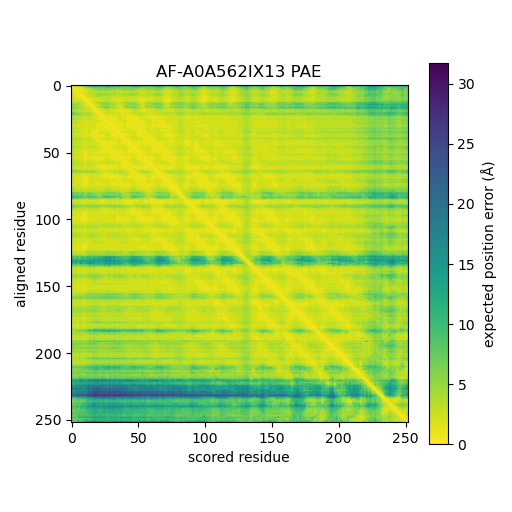1 97 ILE A C 1
ATOM 718 O O . ILE A 1 97 ? 3.692 -4.023 6.859 1.00 98.81 97 ILE A O 1
ATOM 722 N N . SER A 1 98 ? 1.812 -4.480 7.992 1.00 98.62 98 SER A N 1
ATOM 723 C CA . SER A 1 98 ? 2.045 -5.925 7.975 1.00 98.62 98 SER A CA 1
ATOM 724 C C . SER A 1 98 ? 0.782 -6.773 7.851 1.00 98.62 98 SER A C 1
ATOM 726 O O . SER A 1 98 ? -0.204 -6.537 8.535 1.00 98.62 98 SER A O 1
ATOM 728 N N . ARG A 1 99 ? 0.800 -7.807 6.999 1.00 98.44 99 ARG A N 1
ATOM 729 C CA 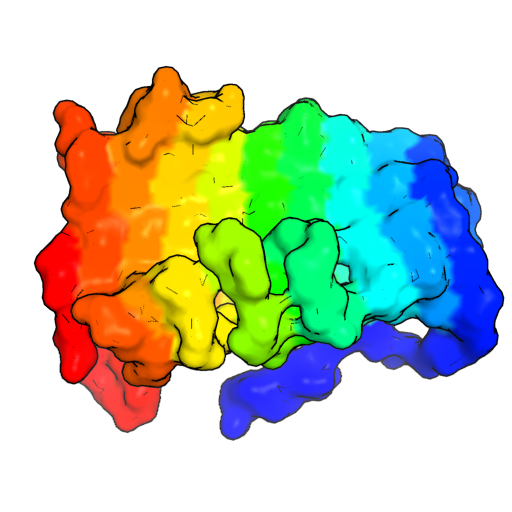. ARG A 1 99 ? -0.325 -8.764 6.864 1.00 98.44 99 ARG A CA 1
ATOM 730 C C . ARG A 1 99 ? -1.662 -8.088 6.533 1.00 98.44 99 ARG A C 1
ATOM 732 O O . ARG A 1 99 ? -2.705 -8.433 7.086 1.00 98.44 99 ARG A O 1
ATOM 739 N N . VAL A 1 100 ? -1.627 -7.100 5.647 1.00 98.75 100 VAL A N 1
ATOM 740 C CA . VAL A 1 100 ? -2.818 -6.357 5.219 1.00 98.75 100 VAL A CA 1
ATOM 741 C C . VAL A 1 100 ? -3.254 -6.843 3.848 1.00 98.75 100 VAL A C 1
ATOM 743 O O . VAL A 1 100 ? -2.427 -6.944 2.944 1.00 98.75 100 VAL A O 1
ATOM 746 N N . GLU A 1 101 ? -4.544 -7.120 3.708 1.00 98.56 101 GLU A N 1
ATOM 747 C CA . GLU A 1 101 ? -5.198 -7.371 2.428 1.00 98.56 101 GLU A CA 1
ATOM 748 C C . GLU A 1 101 ? -5.899 -6.094 1.953 1.00 98.56 101 GLU A C 1
ATOM 750 O O . GLU A 1 101 ? -6.576 -5.424 2.733 1.00 98.56 101 GLU A O 1
ATOM 755 N N . ILE A 1 102 ? -5.729 -5.753 0.679 1.00 98.44 102 ILE A N 1
ATOM 756 C CA . ILE A 1 102 ? -6.335 -4.600 0.022 1.00 98.44 102 ILE A CA 1
ATOM 757 C C . ILE A 1 102 ? -7.005 -5.083 -1.262 1.00 98.44 102 ILE A C 1
ATOM 759 O O . ILE A 1 102 ? -6.350 -5.688 -2.112 1.00 98.44 102 ILE A O 1
ATOM 763 N N . THR A 1 103 ? -8.302 -4.810 -1.402 1.00 96.81 103 THR A N 1
ATOM 764 C CA . THR A 1 103 ? -9.089 -5.239 -2.557 1.00 96.81 103 THR A CA 1
ATOM 765 C C . THR A 1 103 ? -10.186 -4.261 -2.961 1.00 96.81 103 THR A C 1
ATOM 767 O O . THR A 1 103 ? -10.477 -3.303 -2.244 1.00 96.81 103 THR A O 1
ATOM 770 N N . GLY A 1 104 ? -10.764 -4.472 -4.143 1.00 94.25 104 GLY A N 1
ATOM 771 C CA . GLY A 1 104 ? -11.886 -3.700 -4.667 1.00 94.25 104 GLY A CA 1
ATOM 772 C C . GLY A 1 104 ? -11.560 -2.223 -4.871 1.00 94.25 104 GLY A C 1
ATOM 773 O O . GLY A 1 104 ? -12.371 -1.375 -4.504 1.00 94.25 104 GLY A O 1
ATOM 774 N N . HIS A 1 105 ? -10.367 -1.904 -5.376 1.00 93.12 105 HIS A N 1
ATOM 775 C CA . HIS A 1 105 ? -9.806 -0.548 -5.363 1.00 93.12 105 HIS A CA 1
ATOM 776 C C . HIS A 1 105 ? -9.406 -0.042 -6.754 1.00 93.12 105 HIS A C 1
ATOM 778 O O . HIS A 1 105 ? -9.056 -0.829 -7.631 1.00 93.12 105 HIS A O 1
ATOM 784 N N . ASN A 1 106 ? -9.363 1.283 -6.929 1.00 91.06 106 ASN A N 1
ATOM 785 C CA . ASN A 1 106 ? -8.633 1.907 -8.036 1.00 91.06 106 ASN A CA 1
ATOM 786 C C . ASN A 1 106 ? -7.143 1.978 -7.685 1.00 91.06 106 ASN A C 1
ATOM 788 O O . ASN A 1 106 ? -6.379 1.133 -8.147 1.00 91.06 106 ASN A O 1
ATOM 792 N N . ASP A 1 107 ? -6.748 2.861 -6.763 1.00 91.94 107 ASP A N 1
ATOM 793 C CA . ASP A 1 107 ? -5.407 2.841 -6.168 1.00 91.94 107 ASP A CA 1
ATOM 794 C C . ASP A 1 107 ? -5.392 2.068 -4.839 1.00 91.94 107 ASP A C 1
ATOM 796 O O . ASP A 1 107 ? -6.214 2.314 -3.951 1.00 91.94 107 ASP A O 1
ATOM 800 N N . GLY A 1 108 ? -4.429 1.159 -4.674 1.00 96.19 108 GLY A N 1
ATOM 801 C CA . GLY A 1 108 ? -4.257 0.383 -3.445 1.00 96.19 108 GLY A CA 1
ATOM 802 C C . GLY A 1 108 ? -3.683 1.245 -2.320 1.00 96.19 108 GLY A C 1
ATOM 803 O O . GLY A 1 108 ? -4.388 1.626 -1.384 1.00 96.19 108 GLY A O 1
ATOM 804 N N . ILE A 1 109 ? -2.392 1.582 -2.423 1.00 97.94 109 ILE A N 1
ATOM 805 C CA . ILE A 1 109 ? -1.672 2.422 -1.452 1.00 97.94 109 ILE A CA 1
ATOM 806 C C . ILE A 1 109 ? -1.111 3.669 -2.127 1.00 97.94 109 ILE A C 1
ATOM 808 O O . ILE A 1 109 ? -0.353 3.574 -3.088 1.00 97.94 109 ILE A O 1
ATOM 812 N N . ARG A 1 110 ? -1.379 4.842 -1.548 1.00 97.50 110 ARG A N 1
ATOM 813 C CA . ARG A 1 110 ? -0.816 6.131 -1.969 1.00 97.50 110 ARG A CA 1
ATOM 814 C C . ARG A 1 110 ? 0.099 6.698 -0.885 1.00 97.50 110 ARG A C 1
ATOM 816 O O . ARG A 1 110 ? -0.359 7.172 0.158 1.00 97.50 110 ARG A O 1
ATOM 823 N N . ALA A 1 111 ? 1.403 6.658 -1.136 1.00 97.19 111 ALA A N 1
ATOM 824 C CA . ALA A 1 111 ? 2.447 7.098 -0.220 1.00 97.19 111 ALA A CA 1
ATOM 825 C C . ALA A 1 111 ? 2.908 8.531 -0.543 1.00 97.19 111 ALA A C 1
ATOM 827 O O . ALA A 1 111 ? 3.670 8.772 -1.482 1.00 97.19 111 ALA A O 1
ATOM 828 N N . TYR A 1 112 ? 2.440 9.479 0.271 1.00 96.50 112 TYR A N 1
ATOM 829 C CA . TYR A 1 112 ? 2.889 10.877 0.319 1.00 96.50 112 TYR A CA 1
ATOM 830 C C . TYR A 1 112 ? 3.708 11.194 1.583 1.00 96.50 112 TYR A C 1
ATOM 832 O O . TYR A 1 112 ? 4.272 12.283 1.696 1.00 96.50 112 TYR A O 1
ATOM 840 N N . ALA A 1 113 ? 3.678 10.290 2.563 1.00 97.12 113 ALA A N 1
ATOM 841 C CA . ALA A 1 113 ? 4.241 10.465 3.893 1.00 97.12 113 ALA A CA 1
ATOM 842 C C . ALA A 1 113 ? 5.775 10.452 3.913 1.00 97.12 113 ALA A C 1
ATOM 844 O O . ALA A 1 113 ? 6.411 9.981 2.973 1.00 97.12 113 ALA A O 1
ATOM 845 N N . SER A 1 114 ? 6.377 10.875 5.030 1.00 97.44 114 SER A N 1
ATOM 846 C CA . SER A 1 114 ? 7.826 10.759 5.261 1.00 97.44 114 SER A CA 1
ATOM 847 C C . SER A 1 114 ? 8.354 9.345 4.995 1.00 97.44 114 SER A C 1
ATOM 849 O O . SER A 1 114 ? 9.418 9.190 4.392 1.00 97.44 114 SER A O 1
ATOM 851 N N . SER A 1 115 ? 7.629 8.321 5.464 1.00 98.19 115 SER A N 1
ATOM 852 C CA . SER A 1 115 ? 7.981 6.914 5.271 1.00 98.19 115 SER A CA 1
ATOM 853 C C . SER A 1 115 ? 6.748 6.014 5.300 1.00 98.19 115 SER A C 1
ATOM 855 O O . SER A 1 115 ? 5.966 6.079 6.249 1.00 98.19 115 SER A O 1
ATOM 857 N N . VAL A 1 116 ? 6.628 5.121 4.317 1.00 98.69 116 VAL A N 1
ATOM 858 C CA . VAL A 1 116 ? 5.671 4.003 4.314 1.00 98.69 116 VAL A CA 1
ATOM 859 C C . VAL A 1 116 ? 6.423 2.708 4.040 1.00 98.69 116 VAL A C 1
ATOM 861 O O . VAL A 1 116 ? 6.978 2.520 2.956 1.00 98.69 116 VAL A O 1
ATOM 864 N N . THR A 1 117 ? 6.461 1.813 5.018 1.00 98.62 117 THR A N 1
ATOM 865 C CA . THR A 1 117 ? 7.104 0.507 4.883 1.00 98.62 117 THR A CA 1
ATOM 866 C C . THR A 1 117 ? 6.087 -0.610 5.047 1.00 98.62 117 THR A C 1
ATOM 868 O O . THR A 1 117 ? 5.158 -0.502 5.840 1.00 98.62 117 THR A O 1
ATOM 871 N N . GLY A 1 118 ? 6.236 -1.689 4.283 1.00 98.31 118 GLY A N 1
ATOM 872 C CA . GLY A 1 118 ? 5.279 -2.785 4.268 1.00 98.31 118 GLY A CA 1
ATOM 873 C C . GLY A 1 118 ? 5.928 -4.153 4.123 1.00 98.31 118 GLY A C 1
ATOM 874 O O . GLY A 1 118 ? 6.912 -4.332 3.401 1.00 98.31 118 GLY A O 1
ATOM 875 N N . SER A 1 119 ? 5.348 -5.145 4.792 1.00 98.19 119 SER A N 1
ATOM 876 C CA . SER A 1 119 ? 5.665 -6.555 4.575 1.00 98.19 119 SER A CA 1
ATOM 877 C C . SER A 1 119 ? 4.407 -7.410 4.576 1.00 98.19 119 SER A C 1
ATOM 879 O O . SER A 1 119 ? 3.465 -7.122 5.307 1.00 98.19 119 SER A O 1
ATOM 881 N N . TYR A 1 120 ? 4.370 -8.472 3.773 1.00 97.75 120 TYR A N 1
ATOM 882 C CA . TYR A 1 120 ? 3.187 -9.336 3.686 1.00 97.75 120 TYR A CA 1
ATOM 883 C C . TYR A 1 120 ? 1.905 -8.559 3.347 1.00 97.75 120 TYR A C 1
ATOM 885 O O . TYR A 1 120 ? 0.861 -8.781 3.953 1.00 97.75 120 TYR A O 1
ATOM 893 N N . VAL A 1 121 ? 1.994 -7.607 2.419 1.00 98.44 121 VAL A N 1
ATOM 894 C CA . VAL A 1 121 ? 0.831 -6.873 1.911 1.00 98.44 121 VAL A CA 1
ATOM 895 C C . VAL A 1 121 ? 0.288 -7.622 0.699 1.00 98.44 121 VAL A C 1
ATOM 897 O O . VAL A 1 121 ? 1.066 -8.005 -0.177 1.00 98.44 121 VAL A O 1
ATOM 900 N N . TYR A 1 122 ? -1.022 -7.849 0.655 1.00 98.12 122 TYR A N 1
ATOM 901 C CA . TYR A 1 122 ? -1.699 -8.461 -0.481 1.00 98.12 122 TYR A CA 1
ATOM 902 C C . TYR A 1 122 ? -2.624 -7.445 -1.144 1.00 98.12 122 TYR A C 1
ATOM 904 O O . TYR A 1 122 ? -3.620 -7.050 -0.553 1.00 98.12 122 TYR A O 1
ATOM 912 N N . ILE A 1 123 ? -2.282 -7.003 -2.351 1.00 97.88 123 ILE A N 1
ATOM 913 C CA . ILE A 1 123 ? -3.061 -6.031 -3.128 1.00 97.88 123 ILE A CA 1
ATOM 914 C C . ILE A 1 123 ? -3.599 -6.754 -4.358 1.00 97.88 123 ILE A C 1
ATOM 916 O O . ILE A 1 123 ? -2.805 -7.290 -5.133 1.00 97.88 123 ILE A O 1
ATOM 920 N N . HIS A 1 124 ? -4.918 -6.821 -4.522 1.00 95.69 124 HIS A N 1
ATOM 921 C CA . HIS A 1 124 ? -5.555 -7.546 -5.628 1.00 95.69 124 HIS A CA 1
ATOM 922 C C . HIS A 1 124 ? -6.990 -7.083 -5.873 1.00 95.69 124 HIS A C 1
ATOM 924 O O . HIS A 1 124 ? -7.538 -6.307 -5.106 1.00 95.69 124 HIS A O 1
ATOM 930 N N . GLY A 1 125 ? -7.645 -7.604 -6.912 1.00 91.62 125 GLY A N 1
ATOM 931 C CA . GLY A 1 125 ? -9.062 -7.312 -7.145 1.00 91.62 125 GLY A CA 1
ATOM 932 C C . GLY A 1 125 ? -9.284 -5.841 -7.487 1.00 91.62 125 GLY A C 1
ATOM 933 O O . GLY A 1 125 ? -10.068 -5.156 -6.836 1.00 91.62 125 GLY A O 1
ATOM 934 N N . VAL A 1 126 ? -8.553 -5.362 -8.493 1.00 91.19 126 VAL A N 1
ATOM 935 C CA . VAL A 1 126 ? -8.685 -4.004 -9.032 1.00 91.19 126 VAL A CA 1
ATOM 936 C C . VAL A 1 126 ? -10.127 -3.754 -9.465 1.00 91.19 126 VAL A C 1
ATOM 938 O O . VAL A 1 126 ? -10.756 -4.626 -10.072 1.00 91.19 126 VAL A O 1
ATOM 941 N N . ALA A 1 127 ? -10.639 -2.561 -9.173 1.00 89.88 127 ALA A N 1
ATOM 942 C CA . ALA A 1 127 ? -11.963 -2.143 -9.598 1.00 89.88 127 ALA A CA 1
ATOM 943 C C . ALA A 1 127 ? -12.062 -2.197 -11.138 1.00 89.88 127 ALA A C 1
ATOM 945 O O . ALA A 1 127 ? -11.198 -1.647 -11.829 1.00 89.88 127 ALA A O 1
ATOM 946 N N . PRO A 1 128 ? -13.086 -2.866 -11.701 1.00 85.25 128 PRO A N 1
ATOM 947 C CA . PRO A 1 128 ? -13.205 -3.034 -13.149 1.00 85.25 128 PRO A CA 1
ATOM 948 C C . PRO A 1 128 ? -13.539 -1.719 -13.861 1.00 85.25 128 PRO A C 1
ATOM 950 O O . PRO A 1 128 ? -13.071 -1.486 -14.974 1.00 85.25 128 PRO A O 1
ATOM 953 N N . ASP A 1 129 ? -14.317 -0.857 -13.205 1.00 80.62 129 ASP A N 1
ATOM 954 C CA . ASP A 1 129 ? -14.738 0.429 -13.742 1.00 80.62 129 ASP A CA 1
ATOM 955 C C . ASP A 1 129 ? -13.826 1.550 -13.240 1.00 80.62 129 ASP A C 1
ATOM 957 O O . ASP A 1 129 ? -13.613 1.725 -12.041 1.00 80.62 129 ASP A O 1
ATOM 961 N N . ASN A 1 130 ? -13.331 2.356 -14.179 1.00 75.88 130 ASN A N 1
ATOM 962 C CA . ASN A 1 130 ? -12.537 3.549 -13.905 1.00 75.88 130 ASN A CA 1
ATOM 963 C C . ASN A 1 130 ? -13.051 4.731 -14.748 1.00 75.88 130 ASN A C 1
ATOM 965 O O . ASN A 1 130 ? -12.393 5.169 -15.696 1.00 75.88 130 ASN A O 1
ATOM 969 N N . PRO A 1 131 ? -14.259 5.238 -14.447 1.00 73.12 131 PRO A N 1
ATOM 970 C CA . PRO A 1 131 ? -14.976 6.183 -15.308 1.00 73.12 131 PRO A CA 1
ATOM 971 C C . PRO A 1 131 ? -14.291 7.548 -15.434 1.00 73.12 131 PRO A C 1
ATOM 973 O O . PRO A 1 131 ? -14.633 8.334 -16.314 1.00 73.12 131 PRO A O 1
ATOM 976 N N . ARG A 1 132 ? -13.337 7.850 -14.552 1.00 73.31 132 ARG A N 1
ATOM 977 C CA . ARG A 1 132 ? -12.588 9.111 -14.535 1.00 73.31 132 ARG A CA 1
ATOM 978 C C . ARG A 1 132 ? -11.176 8.979 -15.092 1.00 73.31 132 ARG A C 1
ATOM 980 O O . ARG A 1 132 ? -10.389 9.910 -14.935 1.00 73.31 132 ARG A O 1
ATOM 987 N N . GLU A 1 133 ? -10.854 7.824 -15.679 1.00 74.38 133 GLU A N 1
ATOM 988 C C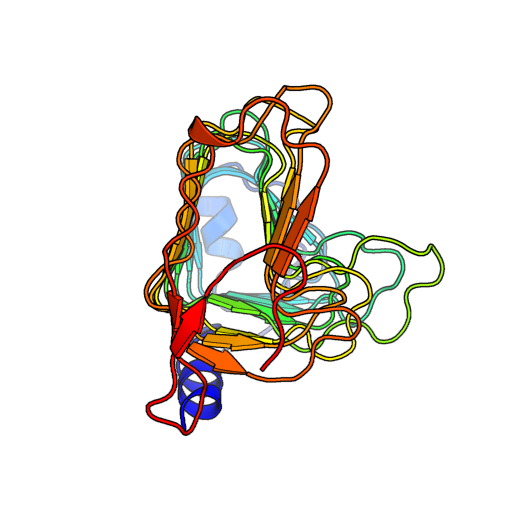A . GLU A 1 133 ? -9.501 7.480 -16.129 1.00 74.38 133 GLU A CA 1
ATOM 989 C C . GLU A 1 133 ? -8.449 7.790 -15.053 1.00 74.38 133 GLU A C 1
ATOM 991 O O . GLU A 1 133 ? -7.346 8.270 -15.328 1.00 74.38 133 GLU A O 1
ATOM 996 N N . HIS A 1 134 ? -8.808 7.544 -13.790 1.00 75.44 134 HIS A N 1
ATOM 997 C CA . HIS A 1 134 ? -7.886 7.670 -12.681 1.00 75.44 134 HIS A CA 1
ATOM 998 C C . HIS A 1 134 ? -6.717 6.710 -12.860 1.00 75.44 134 HIS A C 1
ATOM 1000 O O . HIS A 1 134 ? -6.726 5.783 -13.677 1.00 75.44 134 HIS A O 1
ATOM 1006 N N . HIS A 1 135 ? -5.680 6.934 -12.070 1.00 83.44 135 HIS A N 1
ATOM 1007 C CA . HIS A 1 135 ? -4.706 5.882 -11.907 1.00 83.44 135 HIS A CA 1
ATOM 1008 C C . HIS A 1 135 ? -5.378 4.656 -11.273 1.00 83.44 135 HIS A C 1
ATOM 1010 O O . HIS A 1 135 ? -6.390 4.757 -10.579 1.00 83.44 135 HIS A O 1
ATOM 1016 N N . GLN A 1 136 ? -4.840 3.495 -11.613 1.00 91.50 136 GLN A N 1
ATOM 1017 C CA . GLN A 1 136 ? -5.123 2.231 -10.959 1.00 91.50 136 GLN A CA 1
ATOM 1018 C C . GLN A 1 136 ? -3.779 1.612 -10.601 1.00 91.50 136 GLN A C 1
ATOM 1020 O O . GLN A 1 136 ? -3.268 0.730 -11.301 1.00 91.50 136 GLN A O 1
ATOM 1025 N N . ASP A 1 137 ? -3.156 2.182 -9.574 1.00 94.25 137 ASP A N 1
ATOM 1026 C CA . ASP A 1 137 ? -1.840 1.793 -9.099 1.00 94.25 137 ASP A CA 1
ATOM 1027 C C . ASP A 1 137 ? -1.953 0.889 -7.866 1.00 94.25 137 ASP A C 1
ATOM 1029 O O . ASP A 1 137 ? -2.655 1.202 -6.906 1.00 94.25 137 ASP A O 1
ATOM 1033 N N . GLY A 1 138 ? -1.227 -0.232 -7.844 1.00 96.44 138 GLY A N 1
ATOM 1034 C CA . GLY A 1 138 ? -1.169 -1.069 -6.641 1.00 96.44 138 GLY A CA 1
ATOM 1035 C C . GLY A 1 138 ? -0.504 -0.305 -5.497 1.00 96.44 138 GLY A C 1
ATOM 1036 O O . GLY A 1 138 ? -1.076 -0.127 -4.421 1.00 96.44 138 GLY A O 1
ATOM 1037 N N . ILE A 1 139 ? 0.697 0.213 -5.767 1.00 97.44 139 ILE A N 1
ATOM 1038 C CA . ILE A 1 139 ? 1.439 1.104 -4.872 1.00 97.44 139 ILE A CA 1
ATOM 1039 C C . ILE A 1 139 ? 1.899 2.336 -5.644 1.00 97.44 139 ILE A C 1
ATOM 1041 O O . ILE A 1 139 ? 2.672 2.231 -6.598 1.00 97.44 139 ILE A O 1
ATOM 1045 N N . GLN A 1 140 ? 1.494 3.507 -5.170 1.00 96.12 140 GLN A N 1
ATOM 1046 C CA . GLN A 1 140 ? 1.878 4.801 -5.706 1.00 96.12 140 GLN A CA 1
ATOM 1047 C C . GLN A 1 140 ? 2.808 5.530 -4.725 1.00 96.12 140 GLN A C 1
ATOM 1049 O O . GLN A 1 140 ? 2.372 5.991 -3.669 1.00 96.12 140 GLN A O 1
ATOM 1054 N N . THR A 1 141 ? 4.085 5.680 -5.074 1.00 96.88 141 THR A N 1
ATOM 1055 C CA . THR A 1 141 ? 5.060 6.478 -4.316 1.00 96.88 141 THR A CA 1
ATOM 1056 C C . THR A 1 141 ? 5.170 7.866 -4.925 1.00 96.88 141 THR A C 1
ATOM 1058 O O . THR A 1 141 ? 5.704 8.037 -6.022 1.00 96.88 141 THR A O 1
ATOM 1061 N N . ILE A 1 142 ? 4.666 8.860 -4.196 1.00 95.62 142 ILE A N 1
ATOM 1062 C CA . ILE A 1 142 ? 4.418 10.216 -4.707 1.00 95.62 142 ILE A CA 1
ATOM 1063 C C . ILE A 1 142 ? 5.296 11.258 -4.004 1.00 95.62 142 ILE A C 1
ATOM 1065 O O . ILE A 1 142 ? 5.548 12.353 -4.516 1.00 95.62 142 ILE A O 1
ATOM 1069 N N . GLY A 1 143 ? 5.769 10.913 -2.811 1.00 95.81 143 GLY A N 1
ATOM 1070 C CA . GLY A 1 143 ? 6.663 11.713 -1.996 1.00 95.81 143 GLY A CA 1
ATOM 1071 C C . GLY A 1 143 ? 7.187 10.905 -0.814 1.00 95.81 143 GLY A C 1
ATOM 1072 O O . GLY A 1 143 ? 6.578 9.909 -0.426 1.00 95.81 143 GLY A O 1
ATOM 1073 N N . GLY A 1 144 ? 8.325 11.328 -0.263 1.00 97.06 144 GLY A N 1
ATOM 1074 C CA . GLY A 1 144 ? 8.971 10.642 0.854 1.00 97.06 144 GLY A CA 1
ATOM 1075 C C . GLY A 1 144 ? 9.474 9.238 0.509 1.00 97.06 144 GLY A C 1
ATOM 1076 O O . GLY A 1 144 ? 9.711 8.907 -0.654 1.00 97.06 144 GLY A O 1
ATOM 1077 N N . GLY A 1 145 ? 9.754 8.446 1.543 1.00 96.69 145 GLY A N 1
ATOM 1078 C CA . GLY A 1 145 ? 10.322 7.107 1.410 1.00 96.69 145 GLY A CA 1
ATOM 1079 C C . GLY A 1 145 ? 9.260 6.012 1.337 1.00 96.69 145 GLY A C 1
ATOM 1080 O O . GLY A 1 145 ? 8.295 6.031 2.098 1.00 96.69 145 GLY A O 1
ATOM 1081 N N . SER A 1 146 ? 9.463 5.016 0.473 1.00 98.00 146 SER A N 1
ATOM 1082 C CA . SER A 1 146 ? 8.618 3.811 0.448 1.00 98.00 146 SER A CA 1
ATOM 1083 C C . SER A 1 146 ? 9.447 2.534 0.366 1.00 98.00 146 SER A C 1
ATOM 1085 O O . SER A 1 146 ? 10.455 2.491 -0.343 1.00 98.00 146 SER A O 1
ATOM 1087 N N . ALA A 1 147 ? 9.048 1.493 1.096 1.00 97.69 147 ALA A N 1
ATOM 1088 C CA . ALA A 1 147 ? 9.690 0.184 1.008 1.00 97.69 147 ALA A CA 1
ATOM 1089 C C . ALA A 1 147 ? 8.699 -0.959 1.254 1.00 97.69 147 ALA A C 1
ATOM 1091 O O . ALA A 1 147 ? 8.198 -1.099 2.363 1.00 97.69 147 ALA A O 1
ATOM 1092 N N . PHE A 1 148 ? 8.467 -1.815 0.264 1.00 97.94 148 PHE A N 1
ATOM 1093 C CA . PHE A 1 148 ? 7.616 -2.995 0.398 1.00 97.94 148 PHE A CA 1
ATOM 1094 C C . PHE A 1 148 ? 8.399 -4.261 0.096 1.00 97.94 148 PHE A C 1
ATOM 1096 O O . PHE A 1 148 ? 9.157 -4.332 -0.870 1.00 97.94 148 PHE A O 1
ATOM 1103 N N . SER A 1 149 ? 8.210 -5.265 0.946 1.00 96.56 149 SER A N 1
ATOM 1104 C CA . SER A 1 149 ? 8.892 -6.547 0.822 1.00 96.56 149 SER A CA 1
ATOM 1105 C C . SER A 1 149 ? 7.942 -7.714 1.030 1.00 96.56 149 SER A C 1
ATOM 1107 O O . SER A 1 149 ? 6.906 -7.555 1.679 1.00 96.56 149 SER A O 1
ATOM 1109 N N . ARG A 1 150 ? 8.280 -8.901 0.509 1.00 95.50 150 ARG A N 1
ATOM 1110 C CA . ARG A 1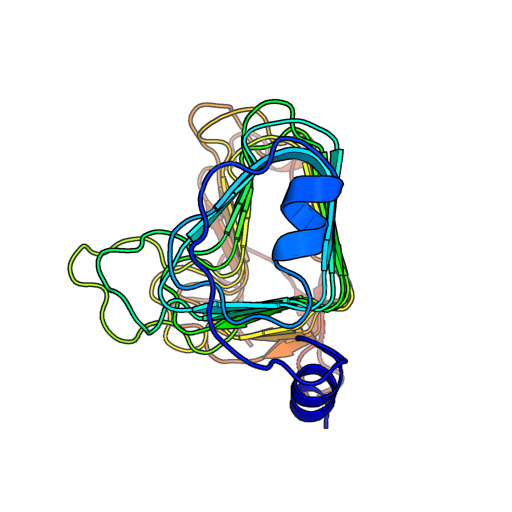 150 ? 7.550 -10.154 0.811 1.00 95.50 150 ARG A CA 1
ATOM 1111 C C . ARG A 1 150 ? 6.041 -10.014 0.640 1.00 95.50 150 ARG A C 1
ATOM 1113 O O . ARG A 1 150 ? 5.271 -10.485 1.471 1.00 95.50 150 ARG A O 1
ATOM 1120 N N . SER A 1 151 ? 5.639 -9.284 -0.389 1.00 97.62 151 SER A N 1
ATOM 1121 C CA . SER A 1 151 ? 4.252 -8.912 -0.643 1.00 97.62 151 SER A CA 1
ATOM 1122 C C . SER A 1 151 ? 3.761 -9.584 -1.926 1.00 97.62 151 SER A C 1
ATOM 1124 O O . SER A 1 151 ? 4.549 -10.192 -2.662 1.00 97.62 151 SER A O 1
ATOM 1126 N N . TYR A 1 152 ? 2.463 -9.496 -2.189 1.00 97.06 152 TYR A N 1
ATOM 1127 C CA . TYR A 1 152 ? 1.876 -9.933 -3.446 1.00 97.06 152 TYR A CA 1
ATOM 1128 C C . TYR A 1 152 ? 0.985 -8.827 -4.000 1.00 97.06 152 TYR A C 1
ATOM 1130 O O . TYR A 1 152 ? 0.061 -8.374 -3.335 1.00 97.06 152 TYR A O 1
ATOM 1138 N N . ILE A 1 153 ? 1.307 -8.360 -5.202 1.00 97.25 153 ILE A N 1
ATOM 1139 C CA . ILE A 1 153 ? 0.608 -7.270 -5.874 1.00 97.25 153 ILE A CA 1
ATOM 1140 C C . ILE A 1 153 ? 0.110 -7.808 -7.212 1.00 97.25 153 ILE A C 1
ATOM 1142 O O . ILE A 1 153 ? 0.910 -8.111 -8.097 1.00 97.25 153 ILE A O 1
ATOM 1146 N N . ASP A 1 154 ? -1.201 -7.948 -7.346 1.00 95.44 154 ASP A N 1
ATOM 1147 C CA . ASP A 1 154 ? -1.874 -8.376 -8.566 1.00 95.44 154 ASP A CA 1
ATOM 1148 C C . ASP A 1 154 ? -2.755 -7.244 -9.093 1.00 95.44 154 ASP A C 1
ATOM 1150 O O . ASP A 1 154 ? -3.889 -7.048 -8.663 1.00 95.44 154 ASP A O 1
ATOM 1154 N N . MET A 1 155 ? -2.202 -6.502 -10.047 1.00 95.19 155 MET A N 1
ATOM 1155 C CA . MET A 1 155 ? -2.884 -5.422 -10.753 1.00 95.19 155 MET A CA 1
ATOM 1156 C C . MET A 1 155 ? -3.295 -5.848 -12.166 1.00 95.19 155 MET A C 1
ATOM 1158 O O . MET A 1 155 ? -3.303 -5.037 -13.095 1.00 95.19 155 MET A O 1
ATOM 1162 N N . THR A 1 156 ? -3.556 -7.138 -12.394 1.00 91.88 156 THR A N 1
ATOM 1163 C CA . THR A 1 156 ? -3.960 -7.628 -13.718 1.00 91.88 156 THR A CA 1
ATOM 1164 C C . THR A 1 156 ? -5.228 -6.918 -14.186 1.00 91.88 156 THR A C 1
ATOM 1166 O O . THR A 1 156 ? -6.212 -6.841 -13.459 1.00 91.88 156 THR A O 1
ATOM 1169 N N . GLY A 1 157 ? -5.198 -6.387 -15.411 1.00 86.88 157 GLY A N 1
ATOM 1170 C CA . GLY A 1 157 ? -6.308 -5.614 -15.978 1.00 86.88 157 GLY A CA 1
ATOM 1171 C C . GLY A 1 157 ? -6.345 -4.136 -15.575 1.00 86.88 157 GLY A C 1
ATOM 1172 O O . GLY A 1 157 ? -7.115 -3.386 -16.168 1.00 86.88 157 GLY A O 1
ATOM 1173 N N . ALA A 1 158 ? -5.494 -3.689 -14.646 1.00 89.44 158 ALA A N 1
ATOM 1174 C CA . ALA A 1 158 ? -5.424 -2.285 -14.253 1.00 89.44 158 ALA A CA 1
ATOM 1175 C C . ALA A 1 158 ? -4.911 -1.380 -15.380 1.00 89.44 158 ALA A C 1
ATOM 1177 O O . ALA A 1 158 ? -4.050 -1.763 -16.178 1.00 89.44 158 ALA A O 1
ATOM 1178 N N . HIS A 1 159 ? -5.383 -0.135 -15.394 1.00 87.31 159 HIS A N 1
ATOM 1179 C CA . HIS A 1 159 ? -5.027 0.835 -16.423 1.00 87.31 159 HIS A CA 1
ATOM 1180 C C . HIS A 1 159 ? -3.561 1.305 -16.362 1.00 87.31 159 HIS A C 1
ATOM 1182 O O . HIS A 1 159 ? -2.942 1.506 -17.416 1.00 87.31 159 HIS A O 1
ATOM 1188 N N . THR A 1 160 ? -2.996 1.484 -15.159 1.00 88.00 160 THR A N 1
ATOM 1189 C CA . THR A 1 160 ? -1.697 2.155 -14.973 1.00 88.00 160 THR A CA 1
ATOM 1190 C C . THR A 1 160 ? -0.587 1.234 -14.510 1.00 88.00 160 THR A C 1
ATOM 1192 O O . THR A 1 160 ? 0.249 0.904 -15.350 1.00 88.00 160 THR A O 1
ATOM 1195 N N . SER A 1 161 ? -0.509 0.815 -13.242 1.00 93.62 161 SER A N 1
ATOM 1196 C CA . SER A 1 161 ? 0.652 0.029 -12.822 1.00 93.62 161 SER A CA 1
ATOM 1197 C C . SER A 1 161 ? 0.512 -0.838 -11.577 1.00 93.62 161 SER A C 1
ATOM 1199 O O . SER A 1 161 ? -0.325 -0.606 -10.716 1.00 93.62 161 SER A O 1
ATOM 1201 N N . ALA A 1 162 ? 1.380 -1.846 -11.451 1.00 95.19 162 ALA A N 1
ATOM 1202 C CA . ALA A 1 162 ? 1.545 -2.525 -10.166 1.00 95.19 162 ALA A CA 1
ATOM 1203 C C . ALA A 1 162 ? 2.267 -1.626 -9.152 1.00 95.19 162 ALA A C 1
ATOM 1205 O O . ALA A 1 162 ? 1.862 -1.539 -7.991 1.00 95.19 162 ALA A O 1
ATOM 1206 N N . THR A 1 163 ? 3.277 -0.885 -9.609 1.00 95.19 163 THR A N 1
ATOM 1207 C CA . THR A 1 163 ? 3.867 0.218 -8.850 1.00 95.19 163 THR A CA 1
ATOM 1208 C C . THR A 1 163 ? 4.197 1.421 -9.727 1.00 95.19 163 THR A C 1
ATOM 1210 O O . THR A 1 163 ? 4.844 1.285 -10.770 1.00 95.19 163 THR A O 1
ATOM 1213 N N . LEU A 1 164 ? 3.788 2.601 -9.255 1.00 95.44 164 LEU A N 1
ATOM 1214 C CA . LEU A 1 164 ? 4.138 3.901 -9.814 1.00 95.44 164 LEU A CA 1
ATOM 1215 C C . LEU A 1 164 ? 5.033 4.661 -8.834 1.00 95.44 164 LEU A C 1
ATOM 1217 O O . LEU A 1 164 ? 4.668 4.868 -7.679 1.00 95.44 164 LEU A O 1
ATOM 1221 N N . ILE A 1 165 ? 6.181 5.141 -9.309 1.00 95.31 165 ILE A N 1
ATOM 1222 C CA . ILE A 1 165 ? 7.118 5.965 -8.541 1.00 95.31 165 ILE A CA 1
ATOM 1223 C C . ILE A 1 165 ? 7.321 7.280 -9.292 1.00 95.31 165 ILE A C 1
ATOM 1225 O O . ILE A 1 165 ? 7.968 7.313 -10.342 1.00 95.31 165 ILE A O 1
ATOM 1229 N N . LYS A 1 166 ? 6.769 8.367 -8.746 1.00 93.50 166 LYS A N 1
ATOM 1230 C CA . LYS A 1 166 ? 6.795 9.689 -9.378 1.00 93.50 166 LYS A CA 1
ATOM 1231 C C . LYS A 1 166 ? 6.696 10.809 -8.331 1.00 93.50 166 LYS A C 1
ATOM 1233 O O . LYS A 1 166 ? 5.668 10.922 -7.671 1.00 93.50 166 LYS A O 1
ATOM 1238 N N . PRO A 1 167 ? 7.707 11.680 -8.185 1.00 93.44 167 PRO A N 1
ATOM 1239 C CA . PRO A 1 167 ? 7.783 12.657 -7.104 1.00 93.44 167 PRO A CA 1
ATOM 1240 C C . PRO A 1 167 ? 6.936 13.901 -7.427 1.00 93.44 167 PRO A C 1
ATOM 1242 O O . PRO A 1 167 ? 7.459 14.961 -7.783 1.00 93.44 167 PRO A O 1
ATOM 1245 N N . ASP A 1 168 ? 5.610 13.770 -7.335 1.00 94.44 168 ASP A N 1
ATOM 1246 C CA . ASP A 1 168 ? 4.672 14.877 -7.570 1.00 94.44 168 ASP A CA 1
ATOM 1247 C C . ASP A 1 168 ? 4.475 15.765 -6.342 1.00 94.44 168 ASP A C 1
ATOM 1249 O O . ASP A 1 168 ? 4.344 16.986 -6.471 1.00 94.44 168 ASP A O 1
ATOM 1253 N N . ALA A 1 169 ? 4.485 15.179 -5.144 1.00 94.88 169 ALA A N 1
ATOM 1254 C CA . ALA A 1 169 ? 4.176 15.901 -3.912 1.00 94.88 169 ALA A CA 1
ATOM 1255 C C . ALA A 1 169 ? 5.432 16.393 -3.187 1.00 94.88 169 ALA A C 1
ATOM 1257 O O . ALA A 1 169 ? 5.504 17.553 -2.774 1.00 94.88 169 ALA A O 1
ATOM 1258 N N . SER A 1 170 ? 6.445 15.537 -3.063 1.00 95.94 170 SER A N 1
ATOM 1259 C CA . SER A 1 170 ? 7.726 15.861 -2.430 1.00 95.94 170 SER A CA 1
ATOM 1260 C C . SER A 1 170 ? 8.854 15.003 -3.024 1.00 95.94 170 SER A C 1
ATOM 1262 O O . SER A 1 170 ? 8.577 14.058 -3.767 1.00 95.94 170 SER A O 1
ATOM 1264 N N . PRO A 1 171 ? 10.135 15.321 -2.756 1.00 95.50 171 PRO A N 1
ATOM 1265 C CA . PRO A 1 171 ? 11.237 14.472 -3.194 1.00 95.50 171 PRO A CA 1
ATOM 1266 C C . PRO A 1 171 ? 11.095 13.033 -2.677 1.00 95.50 171 PRO A C 1
ATOM 1268 O O . PRO A 1 171 ? 10.747 12.821 -1.515 1.00 95.50 171 PRO A O 1
ATOM 1271 N N . ILE A 1 172 ? 11.438 12.056 -3.521 1.00 95.56 172 ILE A N 1
ATOM 1272 C CA . ILE A 1 172 ? 11.490 10.631 -3.165 1.00 95.56 172 ILE A CA 1
ATOM 1273 C C . ILE A 1 172 ? 12.962 10.253 -2.925 1.00 95.56 172 ILE A C 1
ATOM 1275 O O . ILE A 1 172 ? 13.719 10.097 -3.888 1.00 95.56 172 ILE A O 1
ATOM 1279 N N . PRO A 1 173 ? 13.433 10.171 -1.664 1.00 93.88 173 PRO A N 1
ATOM 1280 C CA . PRO A 1 173 ? 14.813 9.800 -1.355 1.00 93.88 173 PRO A CA 1
ATOM 1281 C C . PRO A 1 173 ? 15.117 8.313 -1.579 1.00 93.88 173 PRO A C 1
ATOM 1283 O O . PRO A 1 173 ? 16.287 7.978 -1.760 1.00 93.88 173 PRO A O 1
ATOM 1286 N N . TYR A 1 174 ? 14.103 7.445 -1.517 1.00 93.44 174 TYR A N 1
ATOM 1287 C CA . TYR A 1 174 ? 14.191 6.017 -1.819 1.00 93.44 174 TYR A CA 1
ATOM 1288 C C . TYR A 1 174 ? 12.806 5.441 -2.135 1.00 93.44 174 TYR A C 1
ATOM 1290 O O . TYR A 1 174 ? 11.800 5.866 -1.562 1.00 93.44 174 TYR A O 1
ATOM 1298 N N . ALA A 1 175 ? 12.766 4.436 -3.005 1.00 94.44 175 ALA A N 1
ATOM 1299 C CA . ALA A 1 175 ? 11.578 3.626 -3.257 1.00 94.44 175 ALA A CA 1
ATOM 1300 C C . ALA A 1 175 ? 12.012 2.181 -3.490 1.00 94.44 175 ALA A C 1
ATOM 1302 O O . ALA A 1 175 ? 12.786 1.913 -4.405 1.00 94.44 175 ALA A O 1
ATOM 1303 N N . ARG A 1 176 ? 11.571 1.254 -2.641 1.00 94.12 176 ARG A N 1
ATOM 1304 C CA . ARG A 1 176 ? 12.020 -0.139 -2.693 1.00 94.12 176 ARG A CA 1
ATOM 1305 C C . ARG A 1 176 ? 10.837 -1.078 -2.803 1.00 94.12 176 ARG A C 1
ATOM 1307 O O . ARG A 1 176 ? 9.956 -1.029 -1.957 1.00 94.12 176 ARG A O 1
ATOM 1314 N N . ILE A 1 177 ? 10.837 -1.956 -3.792 1.00 93.12 177 ILE A N 1
ATOM 1315 C CA . ILE A 1 177 ? 9.922 -3.090 -3.864 1.00 93.12 177 ILE A CA 1
ATOM 1316 C C . ILE A 1 177 ? 10.792 -4.319 -4.083 1.00 93.12 177 ILE A C 1
ATOM 1318 O O . ILE A 1 177 ? 11.409 -4.437 -5.136 1.00 93.12 177 ILE A O 1
ATOM 1322 N N . ASN A 1 178 ? 10.885 -5.213 -3.103 1.00 91.12 178 ASN A N 1
ATOM 1323 C CA . ASN A 1 178 ? 11.763 -6.377 -3.208 1.00 91.12 178 ASN A CA 1
ATOM 1324 C C . ASN A 1 178 ? 11.127 -7.656 -2.677 1.00 91.12 178 ASN A C 1
ATOM 1326 O O . ASN A 1 178 ? 10.149 -7.619 -1.934 1.00 91.12 178 ASN A O 1
ATOM 1330 N N . GLN A 1 179 ? 11.660 -8.816 -3.068 1.00 91.56 179 GLN A N 1
ATOM 1331 C CA . GLN A 1 179 ? 11.176 -10.120 -2.584 1.00 91.56 179 GLN A CA 1
ATOM 1332 C C . GLN A 1 179 ? 9.652 -10.288 -2.727 1.00 91.56 179 GLN A C 1
ATOM 1334 O O . GLN A 1 179 ? 9.017 -10.955 -1.912 1.00 91.56 179 GLN A O 1
ATOM 1339 N N . THR A 1 180 ? 9.051 -9.624 -3.713 1.00 93.44 180 THR A N 1
ATOM 1340 C CA . THR A 1 180 ? 7.604 -9.475 -3.866 1.00 93.44 180 THR A CA 1
ATOM 1341 C C . THR A 1 180 ? 7.180 -10.164 -5.156 1.00 93.44 180 THR A C 1
ATOM 1343 O O . THR A 1 180 ? 7.887 -10.121 -6.165 1.00 93.44 180 THR A O 1
ATOM 1346 N N . ALA A 1 181 ? 6.034 -10.839 -5.124 1.00 93.38 181 ALA A N 1
ATOM 1347 C CA . ALA A 1 181 ? 5.395 -11.302 -6.345 1.00 93.38 181 ALA A CA 1
ATOM 1348 C C . ALA A 1 181 ? 4.558 -10.168 -6.928 1.00 93.38 181 ALA A C 1
ATOM 1350 O O . ALA A 1 181 ? 3.746 -9.575 -6.222 1.00 93.38 181 ALA A O 1
ATOM 1351 N N . ILE A 1 182 ? 4.779 -9.837 -8.194 1.00 93.69 182 ILE A N 1
ATOM 1352 C CA . ILE A 1 182 ? 4.154 -8.677 -8.825 1.00 93.69 182 ILE A CA 1
ATOM 1353 C C . ILE A 1 182 ? 3.645 -9.078 -10.199 1.00 93.69 182 ILE A C 1
ATOM 1355 O O . ILE A 1 182 ? 4.354 -9.685 -11.004 1.00 93.69 182 ILE A O 1
ATOM 1359 N N . MET A 1 183 ? 2.393 -8.745 -10.457 1.00 91.25 183 MET A N 1
ATOM 1360 C CA . MET A 1 183 ? 1.686 -9.084 -11.673 1.00 91.25 183 MET A CA 1
ATOM 1361 C C . MET A 1 183 ? 0.847 -7.889 -12.107 1.00 91.25 183 MET A C 1
ATOM 1363 O O . MET A 1 183 ? 0.267 -7.195 -11.274 1.00 91.25 183 MET A O 1
ATOM 1367 N N . GLY A 1 184 ? 0.750 -7.671 -13.415 1.00 89.06 184 GLY A N 1
ATOM 1368 C CA . GLY A 1 184 ? -0.263 -6.769 -13.949 1.00 89.06 184 GLY A CA 1
ATOM 1369 C C . GLY A 1 184 ? 0.140 -5.308 -14.122 1.00 89.06 184 GLY A C 1
ATOM 1370 O O . GLY A 1 184 ? 1.321 -4.955 -14.049 1.00 89.06 184 GLY A O 1
ATOM 1371 N N . GLY A 1 185 ? -0.877 -4.486 -14.397 1.00 90.19 185 GLY A N 1
ATOM 1372 C CA . GLY A 1 185 ? -0.806 -3.052 -14.675 1.00 90.19 185 GLY A CA 1
ATOM 1373 C C . GLY A 1 185 ? -0.946 -2.676 -16.155 1.00 90.19 185 GLY A C 1
ATOM 1374 O O . GLY A 1 185 ? -0.885 -3.504 -17.057 1.00 90.19 185 GLY A O 1
ATOM 1375 N N . GLY A 1 186 ? -1.008 -1.382 -16.452 1.00 89.44 186 GLY A N 1
ATOM 1376 C CA . GLY A 1 186 ? -0.518 -0.893 -17.742 1.00 89.44 186 GLY A CA 1
ATOM 1377 C C . GLY A 1 186 ? 0.971 -1.228 -17.878 1.00 89.44 186 GLY A C 1
ATOM 1378 O O . GLY A 1 186 ? 1.392 -1.811 -18.877 1.00 89.44 186 GLY A O 1
ATOM 1379 N N . TYR A 1 187 ? 1.731 -0.959 -16.817 1.00 91.12 187 TYR A N 1
ATOM 1380 C CA . TYR A 1 187 ? 3.103 -1.401 -16.604 1.00 91.12 187 TYR A CA 1
ATOM 1381 C C . TYR A 1 187 ? 3.258 -2.091 -15.249 1.00 91.12 187 TYR A C 1
ATOM 1383 O O . TYR A 1 187 ? 2.650 -1.663 -14.277 1.00 91.12 187 TYR A O 1
ATOM 1391 N N . THR A 1 188 ? 4.105 -3.109 -15.117 1.00 92.81 188 THR A N 1
ATOM 1392 C CA . THR A 1 188 ? 4.368 -3.670 -13.776 1.00 92.81 188 THR A CA 1
ATOM 1393 C C . THR A 1 188 ? 5.134 -2.670 -12.910 1.00 92.81 188 THR A C 1
ATOM 1395 O O . THR A 1 188 ? 4.693 -2.338 -11.813 1.00 92.81 188 THR A O 1
ATOM 1398 N N . PHE A 1 189 ? 6.222 -2.113 -13.435 1.00 91.94 189 PHE A N 1
ATOM 1399 C CA . PHE A 1 189 ? 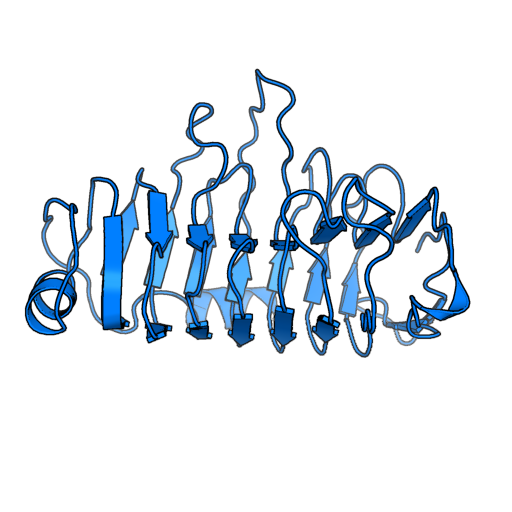6.964 -1.027 -12.804 1.00 91.94 189 PHE A CA 1
ATOM 1400 C C . PHE A 1 189 ? 6.894 0.224 -13.674 1.00 91.94 189 PHE A C 1
ATOM 1402 O O . PHE A 1 189 ? 7.255 0.185 -14.851 1.00 91.94 189 PHE A O 1
ATOM 1409 N N . HIS A 1 190 ? 6.467 1.343 -13.100 1.00 92.88 190 HIS A N 1
ATOM 1410 C CA . HIS A 1 190 ? 6.397 2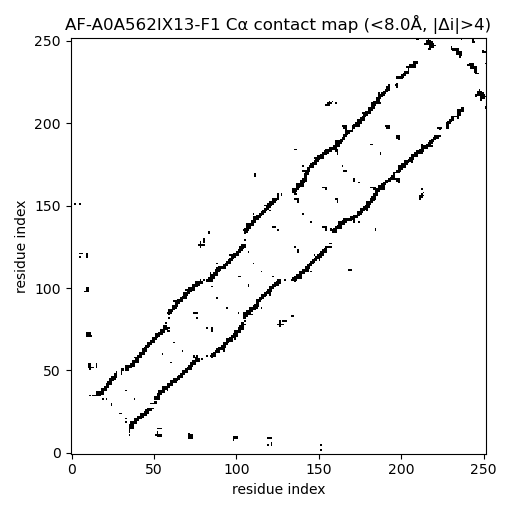.622 -13.792 1.00 92.88 190 HIS A CA 1
ATOM 1411 C C . HIS A 1 190 ? 7.151 3.686 -12.992 1.00 92.88 190 HIS A C 1
ATOM 1413 O O . HIS A 1 190 ? 6.756 4.040 -11.884 1.00 92.88 190 HIS A O 1
ATOM 1419 N N . VAL A 1 191 ? 8.264 4.187 -13.530 1.00 92.19 191 VAL A N 1
ATOM 1420 C CA . VAL A 1 191 ? 9.144 5.136 -12.830 1.00 92.19 191 VAL A CA 1
ATOM 1421 C C . VAL A 1 191 ? 9.416 6.334 -13.720 1.00 92.19 191 VAL A C 1
ATOM 1423 O O . VAL A 1 191 ? 9.881 6.179 -14.845 1.00 92.19 191 VAL A O 1
ATOM 1426 N N . HIS A 1 192 ? 9.166 7.546 -13.237 1.00 89.62 192 HIS A N 1
ATOM 1427 C CA . HIS A 1 192 ? 9.492 8.739 -14.013 1.00 89.62 192 HIS A CA 1
ATOM 1428 C C . HIS A 1 192 ? 9.667 9.989 -13.154 1.00 89.62 192 HIS A C 1
ATOM 1430 O O . HIS A 1 192 ? 9.311 10.027 -11.975 1.00 89.62 192 HIS A O 1
ATOM 1436 N N . ASP A 1 193 ? 10.210 11.034 -13.776 1.00 90.88 193 ASP A N 1
ATOM 1437 C CA . ASP A 1 193 ? 10.326 12.350 -13.159 1.00 90.88 193 ASP A CA 1
ATOM 1438 C C . ASP A 1 193 ? 8.952 12.957 -12.847 1.00 90.88 193 ASP A C 1
ATOM 1440 O O . ASP A 1 193 ? 7.938 12.698 -13.512 1.00 90.88 193 ASP A O 1
ATOM 1444 N N . GLY A 1 194 ? 8.957 13.832 -11.846 1.00 91.06 194 GLY A N 1
ATOM 1445 C CA . GLY A 1 194 ? 7.829 14.666 -11.462 1.00 91.06 194 GLY A CA 1
ATOM 1446 C C . GLY A 1 194 ? 8.278 16.101 -11.168 1.00 91.06 194 GLY A C 1
ATOM 1447 O O . GLY A 1 194 ? 9.470 16.412 -11.202 1.00 91.06 194 GLY A O 1
ATOM 1448 N N . PRO A 1 195 ? 7.340 17.000 -10.834 1.00 94.00 195 PRO A N 1
ATOM 1449 C CA . PRO A 1 195 ? 7.622 18.376 -10.428 1.00 94.00 195 PRO A CA 1
ATOM 1450 C C . PRO A 1 195 ? 8.631 18.535 -9.281 1.00 94.00 195 PRO A C 1
ATOM 1452 O O . PRO A 1 195 ? 9.129 19.640 -9.071 1.00 94.00 195 PRO A O 1
ATOM 1455 N N . LYS A 1 196 ? 8.920 17.476 -8.509 1.00 94.81 196 LYS A N 1
ATOM 1456 C CA . LYS A 1 196 ? 9.894 17.490 -7.403 1.00 94.81 196 LYS A CA 1
ATOM 1457 C C . LYS A 1 196 ? 11.208 16.772 -7.734 1.00 94.81 196 LYS A C 1
ATOM 1459 O O . LYS A 1 196 ? 11.984 16.481 -6.824 1.00 94.81 196 LYS A O 1
ATOM 1464 N N . GLY A 1 197 ? 11.475 16.542 -9.020 1.00 90.25 197 GLY A N 1
ATOM 1465 C CA . GLY A 1 197 ? 12.743 16.032 -9.546 1.00 90.25 197 GLY A CA 1
ATOM 1466 C C . GLY A 1 197 ? 12.694 14.559 -9.950 1.00 90.25 197 GLY A C 1
ATOM 1467 O O . GLY A 1 197 ? 11.632 14.026 -10.267 1.00 90.25 197 GLY A O 1
ATOM 1468 N N . THR A 1 198 ? 13.856 13.909 -9.942 1.00 90.00 198 THR A N 1
ATOM 1469 C CA . THR A 1 198 ? 14.000 12.472 -10.213 1.00 90.00 198 THR A CA 1
ATOM 1470 C C . THR A 1 198 ? 13.954 11.671 -8.904 1.00 90.00 198 THR A C 1
ATOM 1472 O O . THR A 1 198 ? 14.597 12.080 -7.928 1.00 90.00 198 THR A O 1
ATOM 1475 N N . PRO A 1 199 ? 13.226 10.536 -8.841 1.00 91.25 199 PRO A N 1
ATOM 1476 C CA . PRO A 1 199 ? 13.341 9.587 -7.734 1.00 91.25 199 PRO A CA 1
ATOM 1477 C C . PRO A 1 199 ? 14.788 9.158 -7.490 1.00 91.25 199 PRO A C 1
ATOM 1479 O O . PRO A 1 199 ? 15.535 8.917 -8.432 1.00 91.25 199 PRO A O 1
ATOM 1482 N N . ARG A 1 200 ? 15.184 9.008 -6.226 1.00 88.69 200 ARG A N 1
ATOM 1483 C CA . ARG A 1 200 ? 16.521 8.519 -5.855 1.00 88.69 200 ARG A CA 1
ATOM 1484 C C . ARG A 1 200 ? 16.431 7.134 -5.240 1.00 88.69 200 ARG A C 1
ATOM 1486 O O . ARG A 1 200 ? 15.413 6.815 -4.637 1.00 88.69 200 ARG A O 1
ATOM 1493 N N . ASN A 1 201 ? 17.502 6.345 -5.342 1.00 87.25 201 ASN A N 1
ATOM 1494 C CA . ASN A 1 201 ? 17.646 5.041 -4.675 1.00 87.25 201 ASN A CA 1
ATOM 1495 C C . ASN A 1 201 ? 16.432 4.114 -4.886 1.00 87.25 201 ASN A C 1
ATOM 1497 O O . ASN A 1 201 ? 15.899 3.543 -3.929 1.00 87.25 201 ASN A O 1
ATOM 1501 N N . VAL A 1 202 ? 15.969 4.028 -6.134 1.00 88.94 202 VAL A N 1
ATOM 1502 C CA . VAL A 1 202 ? 14.914 3.092 -6.534 1.00 88.94 202 VAL A CA 1
ATOM 1503 C C . VAL A 1 202 ? 15.506 1.687 -6.580 1.00 88.94 202 VAL A C 1
ATOM 1505 O O . VAL A 1 202 ? 16.525 1.503 -7.225 1.00 88.94 202 VAL A O 1
ATOM 1508 N N . ASP A 1 203 ? 14.889 0.718 -5.911 1.00 87.00 203 ASP A N 1
ATOM 1509 C CA . ASP A 1 203 ? 15.325 -0.682 -5.876 1.00 87.00 203 ASP A CA 1
ATOM 1510 C C . ASP A 1 203 ? 14.123 -1.605 -6.105 1.00 87.00 203 ASP A C 1
ATOM 1512 O O . ASP A 1 203 ? 13.191 -1.640 -5.308 1.00 87.00 203 ASP A O 1
ATOM 1516 N N . LEU A 1 204 ? 14.138 -2.343 -7.211 1.00 87.19 204 LEU A N 1
ATOM 1517 C CA . LEU A 1 204 ? 13.066 -3.244 -7.651 1.00 87.19 204 LEU A CA 1
ATOM 1518 C C . LEU A 1 204 ? 13.537 -4.713 -7.703 1.00 87.19 204 LEU A C 1
ATOM 1520 O O . LEU A 1 204 ? 13.091 -5.490 -8.553 1.00 87.19 204 LEU A O 1
ATOM 1524 N N . SER A 1 205 ? 14.536 -5.063 -6.888 1.00 81.81 205 SER A N 1
ATOM 1525 C CA . SER A 1 205 ? 15.285 -6.320 -6.991 1.00 81.81 205 SER A CA 1
ATOM 1526 C C . SER A 1 205 ? 14.536 -7.506 -6.391 1.00 81.81 205 SER A C 1
ATOM 1528 O O . SER A 1 205 ? 13.582 -7.356 -5.634 1.00 81.81 205 SER A O 1
ATOM 1530 N N . ASP A 1 206 ? 14.968 -8.722 -6.737 1.00 85.75 206 ASP A N 1
ATOM 1531 C CA . ASP A 1 206 ? 14.478 -9.972 -6.138 1.00 85.75 206 ASP A CA 1
ATOM 1532 C C . ASP A 1 206 ? 12.959 -10.191 -6.223 1.00 85.75 206 ASP A C 1
ATOM 1534 O O . ASP A 1 206 ? 12.383 -10.955 -5.449 1.00 85.75 206 ASP A O 1
ATOM 1538 N N . ASN A 1 207 ? 12.301 -9.548 -7.185 1.00 87.81 207 ASN A N 1
ATOM 1539 C CA . ASN A 1 207 ? 10.880 -9.737 -7.427 1.00 87.81 207 ASN A CA 1
ATOM 1540 C C . ASN A 1 207 ? 10.621 -10.928 -8.351 1.00 87.81 207 ASN A C 1
ATOM 1542 O O . ASN A 1 207 ? 11.391 -11.215 -9.277 1.00 87.81 207 ASN A O 1
ATOM 1546 N N . LEU A 1 208 ? 9.494 -11.591 -8.099 1.00 89.38 208 LEU A N 1
ATOM 1547 C CA . LEU A 1 208 ? 8.919 -12.583 -8.993 1.00 89.38 208 LEU A CA 1
ATOM 1548 C C . LEU A 1 208 ? 7.857 -11.898 -9.852 1.00 89.38 208 LEU A C 1
ATOM 1550 O O . LEU A 1 208 ? 6.812 -11.507 -9.340 1.00 89.38 208 LEU A O 1
ATOM 1554 N N . VAL A 1 209 ? 8.115 -11.759 -11.148 1.00 90.12 209 VAL A N 1
ATOM 1555 C CA . VAL A 1 209 ? 7.210 -11.076 -12.077 1.00 90.12 209 VAL A CA 1
ATOM 1556 C C . VAL A 1 209 ? 6.452 -12.067 -12.946 1.00 90.12 209 VAL A C 1
ATOM 1558 O O . VAL A 1 209 ? 6.998 -13.094 -13.354 1.00 90.12 209 VAL A O 1
ATOM 1561 N N . ALA A 1 210 ? 5.197 -11.761 -13.250 1.00 85.00 210 ALA A N 1
ATOM 1562 C CA . ALA A 1 210 ? 4.361 -12.565 -14.134 1.00 85.00 210 ALA A CA 1
ATOM 1563 C C . ALA A 1 210 ? 3.661 -11.691 -15.191 1.00 85.00 210 ALA A C 1
ATOM 1565 O O . ALA A 1 210 ? 3.465 -10.494 -14.954 1.00 85.00 210 ALA A O 1
ATOM 1566 N N . PRO A 1 211 ? 3.271 -12.265 -16.349 1.00 80.88 211 PRO A N 1
ATOM 1567 C CA . PRO A 1 211 ? 2.437 -11.573 -17.328 1.00 80.88 211 PRO A CA 1
ATOM 1568 C C . PRO A 1 211 ? 1.116 -11.096 -16.716 1.00 80.88 211 PRO A C 1
ATOM 1570 O O . PRO A 1 211 ? 0.667 -11.618 -15.702 1.00 80.88 211 PRO A O 1
ATOM 1573 N N . GLY A 1 212 ? 0.486 -10.122 -17.363 1.00 83.44 212 GLY A N 1
ATOM 1574 C CA . GLY A 1 212 ? -0.731 -9.459 -16.882 1.00 83.44 212 GLY A CA 1
ATOM 1575 C C . GLY A 1 212 ? -0.728 -7.962 -17.179 1.00 83.44 212 GLY A C 1
ATOM 1576 O O . GLY A 1 212 ? -1.753 -7.303 -17.022 1.00 83.44 212 GLY A O 1
ATOM 1577 N N . TYR A 1 213 ? 0.426 -7.424 -17.596 1.00 84.50 213 TYR A N 1
ATOM 1578 C CA . TYR A 1 213 ? 0.556 -6.037 -18.011 1.00 84.50 213 TYR A CA 1
ATOM 1579 C C . TYR A 1 213 ? 0.036 -5.805 -19.439 1.00 84.50 213 TYR A C 1
ATOM 1581 O O . TYR A 1 213 ? 0.170 -6.675 -20.303 1.00 84.50 213 TYR A O 1
ATOM 1589 N N . ARG A 1 214 ? -0.497 -4.608 -19.717 1.00 85.56 214 ARG A N 1
ATOM 1590 C CA . ARG A 1 214 ? -0.963 -4.218 -21.063 1.00 85.56 214 ARG A CA 1
ATOM 1591 C C . ARG A 1 214 ? 0.166 -3.714 -21.967 1.00 85.56 214 ARG A C 1
ATOM 1593 O O . ARG A 1 214 ? 0.233 -4.085 -23.135 1.00 85.56 214 ARG A O 1
ATOM 1600 N N . ASN A 1 215 ? 1.052 -2.871 -21.439 1.00 86.31 215 ASN A N 1
ATOM 1601 C CA . ASN A 1 215 ? 2.024 -2.118 -22.238 1.00 86.31 215 ASN A CA 1
ATOM 1602 C C . ASN A 1 215 ? 3.443 -2.691 -22.122 1.00 86.31 215 ASN A C 1
ATOM 1604 O O . ASN A 1 215 ? 4.119 -2.859 -23.140 1.00 86.31 215 ASN A O 1
ATOM 1608 N N . GLY A 1 216 ? 3.889 -3.035 -20.911 1.00 85.25 216 GLY A N 1
ATOM 1609 C CA . GLY A 1 216 ? 5.214 -3.613 -20.676 1.00 85.25 216 GLY A CA 1
ATOM 1610 C C . GLY A 1 216 ? 5.482 -3.956 -19.213 1.00 85.25 216 GLY A C 1
ATOM 1611 O O . GLY A 1 216 ? 4.733 -3.575 -18.322 1.00 85.25 216 GLY A O 1
A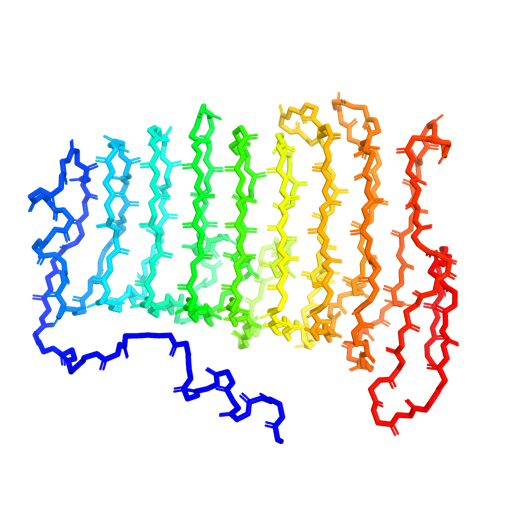TOM 1612 N N . LEU A 1 217 ? 6.574 -4.665 -18.953 1.00 84.62 217 LEU A N 1
ATOM 1613 C CA . LEU A 1 217 ? 7.035 -4.963 -17.600 1.00 84.62 217 LEU A CA 1
ATOM 1614 C C . LEU A 1 217 ? 7.562 -3.700 -16.905 1.00 84.62 217 LEU A C 1
ATOM 1616 O O . LEU A 1 217 ? 7.287 -3.479 -15.730 1.00 84.62 217 LEU A O 1
ATOM 1620 N N . VAL A 1 218 ? 8.311 -2.869 -17.628 1.00 85.19 218 VAL A N 1
ATOM 1621 C CA . VAL A 1 218 ? 8.922 -1.647 -17.097 1.00 85.19 218 VAL A CA 1
ATOM 1622 C C . VAL A 1 218 ? 8.674 -0.493 -18.058 1.00 85.19 218 VAL A C 1
ATOM 1624 O O . VAL A 1 218 ? 8.822 -0.653 -19.268 1.00 85.19 218 VAL A O 1
ATOM 1627 N N . SER A 1 219 ? 8.332 0.665 -17.503 1.00 85.06 219 SER A N 1
ATOM 1628 C CA . SER A 1 219 ? 8.400 1.959 -18.177 1.00 85.06 219 SER A CA 1
ATOM 1629 C C . SER A 1 219 ? 9.255 2.902 -17.346 1.00 85.06 219 SER A C 1
ATOM 1631 O O . SER A 1 219 ? 8.948 3.151 -16.174 1.00 85.06 219 SER A O 1
ATOM 1633 N N . THR A 1 220 ? 10.315 3.428 -17.956 1.00 78.38 220 THR A N 1
ATOM 1634 C CA . THR A 1 220 ? 11.103 4.524 -17.395 1.00 78.38 220 THR A CA 1
ATOM 1635 C C . THR A 1 220 ? 11.196 5.674 -18.376 1.00 78.38 220 THR A C 1
ATOM 1637 O O . THR A 1 220 ? 11.808 5.545 -19.430 1.00 78.38 220 THR A O 1
ATOM 1640 N N . TRP A 1 221 ? 10.629 6.824 -18.024 1.00 72.62 221 TRP A N 1
ATOM 1641 C CA . TRP A 1 221 ? 10.480 7.944 -18.954 1.00 72.62 221 TRP A CA 1
ATOM 1642 C C . TRP A 1 221 ? 10.865 9.277 -18.299 1.00 72.62 221 TRP A C 1
ATOM 1644 O O . TRP A 1 221 ? 10.682 9.475 -17.100 1.00 72.62 221 TRP A O 1
ATOM 1654 N N . LYS A 1 222 ? 11.386 10.222 -19.099 1.00 75.38 222 LYS A N 1
ATOM 1655 C CA . LYS A 1 222 ? 11.785 11.584 -18.674 1.00 75.38 222 LYS A CA 1
ATOM 1656 C C . LYS A 1 222 ? 12.741 11.643 -17.475 1.00 75.38 222 LYS A C 1
ATOM 1658 O O . LYS A 1 222 ? 12.776 12.667 -16.813 1.00 75.38 222 LYS A O 1
ATOM 1663 N N . LEU A 1 223 ? 13.534 10.608 -17.207 1.00 77.25 223 LEU A N 1
ATOM 1664 C CA . LEU A 1 223 ? 14.507 10.653 -16.115 1.00 77.25 223 LEU A CA 1
ATOM 1665 C C . LEU A 1 223 ? 15.618 11.666 -16.429 1.00 77.25 223 LEU A C 1
ATOM 1667 O O . LEU A 1 223 ? 16.510 11.379 -17.225 1.00 77.25 223 LEU A O 1
ATOM 1671 N N . SER A 1 224 ? 15.575 12.847 -15.805 1.00 77.94 224 SER A N 1
ATOM 1672 C CA . SER A 1 224 ? 16.584 13.899 -16.000 1.00 77.94 224 SER A CA 1
ATOM 1673 C C . SER A 1 224 ? 17.955 13.525 -15.429 1.00 77.94 224 SER A C 1
ATOM 1675 O O . SER A 1 224 ? 18.969 14.077 -15.856 1.00 77.94 224 SER A O 1
ATOM 1677 N N . ASN A 1 225 ? 18.013 12.541 -14.523 1.00 71.38 225 ASN A N 1
ATOM 1678 C CA . ASN A 1 225 ? 19.261 11.959 -14.040 1.00 71.38 225 ASN A CA 1
ATOM 1679 C C . ASN A 1 225 ? 19.175 10.431 -13.864 1.00 71.38 225 ASN A C 1
ATOM 1681 O O . ASN A 1 225 ? 18.917 9.929 -12.768 1.00 71.38 225 ASN A O 1
ATOM 1685 N N . VAL A 1 226 ? 19.472 9.684 -14.931 1.00 65.38 226 VAL A N 1
ATOM 1686 C CA . VAL A 1 226 ? 19.446 8.206 -14.949 1.00 65.38 226 VAL A CA 1
ATOM 1687 C C . VAL A 1 226 ? 20.346 7.585 -13.868 1.00 65.38 226 VAL A C 1
ATOM 1689 O O . VAL A 1 226 ? 19.993 6.560 -13.301 1.00 65.38 226 VAL A O 1
ATOM 1692 N N . SER A 1 227 ? 21.459 8.232 -13.492 1.00 65.62 227 SER A N 1
ATOM 1693 C CA . SER A 1 227 ? 22.370 7.716 -12.451 1.00 65.62 227 SER A CA 1
ATOM 1694 C C . SER A 1 227 ? 21.773 7.719 -11.036 1.00 65.62 227 SER A C 1
ATOM 1696 O O . SER A 1 227 ? 22.265 7.018 -10.155 1.00 65.62 227 SER A O 1
ATOM 1698 N N . SER A 1 228 ? 20.700 8.485 -10.813 1.00 58.41 228 SER A N 1
ATOM 1699 C CA . SER A 1 228 ? 19.986 8.531 -9.532 1.00 58.41 228 SER A CA 1
ATOM 1700 C C . SER A 1 228 ? 18.946 7.412 -9.363 1.00 58.41 228 SER A C 1
ATOM 1702 O O . SER A 1 228 ? 18.515 7.137 -8.238 1.00 58.41 228 SER A O 1
ATOM 1704 N N . VAL A 1 229 ? 18.608 6.721 -10.459 1.00 60.56 229 VAL A N 1
ATOM 1705 C CA . VAL A 1 229 ? 17.693 5.576 -10.504 1.00 60.56 229 VAL A CA 1
ATOM 1706 C C . VAL A 1 229 ? 18.511 4.320 -10.802 1.00 60.56 229 VAL A C 1
ATOM 1708 O O . VAL A 1 229 ? 18.793 3.996 -11.951 1.00 60.56 229 VAL A O 1
ATOM 1711 N N . VAL A 1 230 ? 18.900 3.591 -9.757 1.00 60.50 230 VAL A N 1
ATOM 1712 C CA . VAL A 1 230 ? 19.590 2.303 -9.910 1.00 60.50 230 VAL A CA 1
ATOM 1713 C C . VAL A 1 230 ? 18.544 1.202 -10.052 1.00 60.50 230 VAL A C 1
ATOM 1715 O O . VAL A 1 230 ? 18.248 0.491 -9.100 1.00 60.50 230 VAL A O 1
ATOM 1718 N N . LEU A 1 231 ? 17.955 1.054 -11.241 1.00 60.97 231 LEU A N 1
ATOM 1719 C CA . LEU A 1 231 ? 17.112 -0.116 -11.494 1.00 60.97 231 LEU A CA 1
ATOM 1720 C C . LEU A 1 231 ? 17.968 -1.381 -11.315 1.00 60.97 231 LEU A C 1
ATOM 1722 O O . LEU A 1 231 ? 19.080 -1.444 -11.850 1.00 60.97 231 LEU A O 1
ATOM 1726 N N . PRO A 1 232 ? 17.491 -2.396 -10.581 1.00 57.75 232 PRO A N 1
ATOM 1727 C CA . PRO A 1 232 ? 18.190 -3.663 -10.526 1.00 57.75 232 PRO A CA 1
ATOM 1728 C C . PRO A 1 232 ? 18.300 -4.252 -11.920 1.00 57.75 232 PRO A C 1
ATOM 1730 O O . PRO A 1 232 ? 17.397 -4.144 -12.747 1.00 57.75 232 PRO A O 1
ATOM 1733 N N . THR A 1 233 ? 19.412 -4.931 -12.159 1.00 58.06 233 THR A N 1
ATOM 1734 C CA . THR A 1 233 ? 19.765 -5.450 -13.475 1.00 58.06 233 THR A CA 1
ATOM 1735 C C . THR A 1 233 ? 18.780 -6.484 -13.998 1.00 58.06 233 THR A C 1
ATOM 1737 O O . THR A 1 233 ? 18.699 -6.616 -15.213 1.00 58.06 233 THR A O 1
ATOM 1740 N N . VAL A 1 234 ? 18.038 -7.200 -13.135 1.00 68.94 234 VAL A N 1
ATOM 1741 C CA . VAL A 1 234 ? 17.072 -8.235 -13.540 1.00 68.94 234 VAL A CA 1
ATOM 1742 C C . VAL A 1 234 ? 15.932 -8.489 -12.532 1.00 68.94 234 VAL A C 1
ATOM 1744 O O . VAL A 1 234 ? 16.128 -8.367 -11.326 1.00 68.94 234 VAL A O 1
ATOM 1747 N N . ALA A 1 235 ? 14.775 -8.955 -13.019 1.00 74.75 235 ALA A N 1
ATOM 1748 C CA . ALA A 1 235 ? 13.719 -9.628 -12.245 1.00 74.75 235 ALA A CA 1
ATOM 1749 C C . ALA A 1 235 ? 13.581 -11.107 -12.652 1.00 74.75 235 ALA A C 1
ATOM 1751 O O . ALA A 1 235 ? 13.916 -11.473 -13.782 1.00 74.75 235 ALA A O 1
ATOM 1752 N N . ARG A 1 236 ? 13.086 -11.970 -11.751 1.00 80.06 236 ARG A N 1
ATOM 1753 C CA . ARG A 1 236 ? 12.835 -13.398 -12.039 1.00 80.06 236 ARG A CA 1
ATOM 1754 C C . ARG A 1 236 ? 11.420 -13.607 -12.563 1.00 80.06 236 ARG A C 1
ATOM 1756 O O . ARG A 1 236 ? 10.480 -13.034 -12.027 1.00 80.06 236 ARG A O 1
ATOM 1763 N N . VAL A 1 237 ? 11.251 -14.483 -13.549 1.00 79.94 237 VAL A N 1
ATOM 1764 C CA . VAL A 1 237 ? 9.937 -14.767 -14.149 1.00 79.94 237 VAL A CA 1
ATOM 1765 C C . VAL A 1 237 ? 9.238 -15.924 -13.436 1.00 79.94 237 VAL A C 1
ATOM 1767 O O . VAL A 1 237 ? 9.794 -17.020 -13.332 1.00 79.94 237 VAL A O 1
ATOM 1770 N N . ALA A 1 238 ? 8.003 -15.695 -12.984 1.00 78.75 238 ALA A N 1
ATOM 1771 C CA . ALA A 1 238 ? 7.166 -16.676 -12.300 1.00 78.75 238 ALA A CA 1
ATOM 1772 C C . ALA A 1 238 ? 7.049 -17.989 -13.085 1.00 78.75 238 ALA A C 1
ATOM 1774 O O . ALA A 1 238 ? 6.779 -17.993 -14.283 1.00 78.75 238 ALA A O 1
ATOM 1775 N N . GLY A 1 239 ? 7.250 -19.115 -12.394 1.00 74.56 239 GLY A N 1
ATOM 1776 C CA . GLY A 1 239 ? 7.173 -20.446 -13.003 1.00 74.56 239 GLY A CA 1
ATOM 1777 C C . GLY A 1 239 ? 8.355 -20.810 -13.908 1.00 74.56 239 GLY A C 1
ATOM 1778 O O . GLY A 1 239 ? 8.278 -21.808 -14.617 1.00 74.56 239 GLY A O 1
ATOM 1779 N N . SER A 1 240 ? 9.451 -20.042 -13.895 1.00 77.56 240 SER A N 1
ATOM 1780 C CA . SER A 1 240 ? 10.646 -20.340 -14.690 1.00 77.56 240 SER A CA 1
ATOM 1781 C C . SER A 1 240 ? 11.946 -19.973 -13.963 1.00 77.56 240 SER A C 1
ATOM 1783 O O . SER A 1 240 ? 11.938 -19.274 -12.951 1.00 77.56 240 SER A O 1
ATOM 1785 N N . SER A 1 241 ? 13.083 -20.416 -14.502 1.00 79.31 241 SER A N 1
ATOM 1786 C CA . SER A 1 241 ? 14.418 -19.958 -14.094 1.00 79.31 241 SER A CA 1
ATOM 1787 C C . SER A 1 241 ? 14.895 -18.717 -14.863 1.00 79.31 241 SER A C 1
ATOM 1789 O O . SER A 1 241 ? 16.013 -18.256 -14.635 1.00 79.31 241 SER A O 1
ATOM 1791 N N . ARG A 1 242 ? 14.076 -18.175 -15.780 1.00 81.94 242 ARG A N 1
ATOM 1792 C CA . ARG A 1 242 ? 14.444 -17.019 -16.606 1.00 81.94 242 ARG A CA 1
ATOM 1793 C C . ARG A 1 242 ? 14.525 -15.752 -15.758 1.00 81.94 242 ARG A C 1
ATOM 1795 O O . ARG A 1 242 ? 13.717 -15.526 -14.854 1.00 81.94 242 ARG A O 1
ATOM 1802 N N . THR A 1 243 ? 15.469 -14.897 -16.123 1.00 82.69 243 THR A N 1
ATOM 1803 C CA . THR A 1 243 ? 15.571 -13.519 -15.653 1.00 82.69 243 THR A CA 1
ATOM 1804 C C . THR A 1 243 ? 15.336 -12.557 -16.814 1.00 82.69 243 THR A C 1
ATOM 1806 O O . THR A 1 243 ? 15.621 -12.885 -17.967 1.00 82.69 243 THR A O 1
ATOM 1809 N N . VAL A 1 244 ? 14.789 -11.379 -16.523 1.00 79.12 244 VAL A N 1
ATOM 1810 C CA . VAL A 1 244 ? 14.555 -10.311 -17.504 1.00 79.12 244 VAL A CA 1
ATOM 1811 C C . VAL A 1 244 ? 15.160 -9.026 -16.987 1.00 79.12 244 VAL A C 1
ATOM 1813 O O . VAL A 1 244 ? 14.942 -8.673 -15.831 1.00 79.12 244 VAL A O 1
ATOM 1816 N N . ALA A 1 245 ? 15.915 -8.337 -17.840 1.00 78.88 245 ALA A N 1
ATOM 1817 C CA . ALA A 1 245 ? 16.482 -7.048 -17.488 1.00 78.88 245 ALA A CA 1
ATOM 1818 C C . ALA A 1 245 ? 15.384 -5.992 -17.320 1.00 78.88 245 ALA A C 1
ATOM 1820 O O . ALA A 1 245 ? 14.505 -5.869 -18.174 1.00 78.88 245 ALA A O 1
ATOM 1821 N N . LEU A 1 246 ? 15.439 -5.228 -16.227 1.00 76.94 246 LEU A N 1
ATOM 1822 C CA . LEU A 1 246 ? 14.492 -4.145 -15.962 1.00 76.94 246 LEU A CA 1
ATOM 1823 C C . LEU A 1 246 ? 14.956 -2.872 -16.678 1.00 76.94 246 LEU A C 1
ATOM 1825 O O . LEU A 1 246 ? 15.504 -1.957 -16.071 1.00 76.94 246 LEU A O 1
ATOM 1829 N N . VAL A 1 247 ? 14.765 -2.853 -17.994 1.00 75.69 247 VAL A N 1
ATOM 1830 C CA . VAL A 1 247 ? 15.019 -1.700 -18.869 1.00 75.69 247 VAL A CA 1
ATOM 1831 C C . VAL A 1 247 ? 13.706 -1.167 -19.431 1.00 75.69 247 VAL A C 1
ATOM 1833 O O . VAL A 1 247 ? 12.710 -1.891 -19.465 1.00 75.69 247 VAL A O 1
ATOM 1836 N N . ASP A 1 248 ? 13.702 0.086 -19.885 1.00 79.56 248 ASP A N 1
ATOM 1837 C CA . ASP A 1 248 ? 12.514 0.691 -20.487 1.00 79.56 248 ASP A CA 1
ATOM 1838 C C . ASP A 1 248 ? 11.943 -0.176 -21.621 1.00 79.56 248 ASP A C 1
ATOM 1840 O O . ASP A 1 248 ? 12.674 -0.645 -22.497 1.00 79.56 248 ASP A O 1
ATOM 1844 N N . GLY A 1 249 ? 10.634 -0.424 -21.583 1.00 77.56 249 GLY A N 1
ATOM 1845 C CA . GLY A 1 249 ? 9.938 -1.241 -22.574 1.00 77.56 249 GLY A CA 1
ATOM 1846 C C . GLY A 1 249 ? 10.151 -2.756 -22.453 1.00 77.56 249 GLY A C 1
ATOM 1847 O O . GLY A 1 249 ? 9.705 -3.487 -23.340 1.00 77.56 249 GLY A O 1
ATOM 1848 N N . ALA A 1 250 ? 10.793 -3.253 -21.387 1.00 80.31 250 ALA A N 1
ATOM 1849 C CA . ALA A 1 250 ? 10.989 -4.689 -21.166 1.00 80.31 250 ALA A CA 1
ATOM 1850 C C . ALA A 1 250 ? 9.666 -5.483 -21.207 1.00 80.31 250 ALA A C 1
ATOM 1852 O O . ALA A 1 250 ? 8.620 -5.000 -20.771 1.00 80.31 250 ALA A O 1
ATOM 1853 N N . LYS A 1 251 ? 9.714 -6.725 -21.710 1.00 82.12 251 LYS A N 1
ATOM 1854 C CA . LYS A 1 251 ? 8.586 -7.675 -21.788 1.00 82.12 251 LYS A CA 1
ATOM 1855 C C . LYS A 1 251 ? 9.079 -9.105 -21.507 1.00 82.12 251 LYS A C 1
ATOM 1857 O O . LYS A 1 251 ? 10.246 -9.405 -21.753 1.00 82.12 251 LYS A O 1
ATOM 1862 N N . LEU A 1 252 ? 8.200 -9.950 -20.967 1.00 81.56 252 LEU A N 1
ATOM 1863 C CA . LEU A 1 252 ? 8.406 -11.376 -20.672 1.00 81.56 252 LEU A CA 1
ATOM 1864 C C . LEU A 1 252 ? 8.217 -12.276 -21.900 1.00 81.56 252 LEU A C 1
ATOM 1866 O O . LEU A 1 252 ? 7.281 -11.985 -22.677 1.00 81.56 252 LEU A O 1
#

Organism: NCBI:txid1181884

Sequence (252 aa):
MLRSWFDANTGPTRTISGTTGGGKIRSQADADRLAGKTVTSDLSVDCTCVLQEFALVHAQLTIEGGRVDVRNLLIDGKNDTEMVGVFTARGSSQVEISRVEITGHNDGIRAYASSVTGSYVYIHGVAPDNPREHHQDGIQTIGGGSAFSRSYIDMTGAHTSATLIKPDASPIPYARINQTAIMGGGYTFHVHDGPKGTPRNVDLSDNLVAPGYRNGLVSTWKLSNVSSVVLPTVARVAGSSRTVALVDGAKL

Solvent-accessible surface area (backbone atoms only — not comparable to full-atom values): 11346 Å² total; per-residue (Å²): 117,68,66,62,47,47,71,72,63,27,20,46,88,58,79,67,60,65,75,42,78,52,41,79,28,65,39,45,74,51,30,58,69,45,42,30,18,36,25,58,35,44,35,40,30,47,27,70,34,55,44,44,32,25,35,34,39,62,30,35,41,36,37,59,29,43,44,34,40,40,32,22,23,29,38,32,26,73,42,40,68,85,47,62,48,38,31,36,35,26,59,78,12,37,37,43,36,34,20,27,28,37,29,22,22,36,15,40,36,39,34,43,9,49,30,40,37,36,32,39,38,35,37,35,56,53,31,90,61,59,92,79,72,59,68,19,22,40,34,31,41,26,8,26,29,38,36,39,31,55,24,40,37,41,19,56,80,26,72,40,10,26,27,34,41,34,10,62,80,31,53,23,69,28,37,34,43,28,54,21,39,41,24,3,2,21,16,31,37,33,39,32,45,33,91,45,40,58,47,23,56,33,36,53,33,67,21,36,37,48,84,43,40,75,76,21,46,23,41,61,48,77,56,86,51,61,89,41,44,51,62,35,75,42,32,37,35,64,99,56,92,52,71,44,55,61,41,67,66,25,75,133

Mean predicted aligned error: 4.54 Å

Foldseek 3Di:
DLVVVLVVQAAAPDAADEADEEEEAADQVNLVVQASYEYEEEHEYAYAYERHHHEDECYAYEDEYDEYEYGRYEFAVLLPLVALERYEYADAYAYEYERHEYENEQEYYEYHYQEYEYESYEYDHHRQDNPPLHHREPYEAAAHEYEYANYEFAAQNGAAEPYEHEPANEAAQAYYYANYEFEAGLEHEEAEYYPHAHHAHYEDPHYAYEYRHNQAPYAYPHHPDVVRHPYPQWYHYPPDRDIWGRDHRHHD